Protein AF-A0A7C9F8S5-F1 (afdb_monomer)

Mean predicted aligned error: 19.62 Å

Organism: Opuntia streptacantha (NCBI:txid393608)

InterPro domains:
  IPR031693 Sin3, C-terminal [PF16879] (1-167)

Foldseek 3Di:
DDPVVVVVVVVVVVVVLVPDPLSVVLVVLVVVQVPDPDPDRDVVVSVVSNCVSVVPDFDWDWDADVVVTDIDIDGDDRPVPPPPPPVCPPPPVNVCCVVVPVVPPPPPPDDPPPPDDPVLVVVVPPDDPVVSVVVVCPQKDKDDFWDWDADPVVRDIDTDPPTDIDIDGDPDPPPDDPPVVVVVVVVVVVVVVVVVVVVVD

Structure (mmCIF, N/CA/C/O backbone):
data_AF-A0A7C9F8S5-F1
#
_entry.id   AF-A0A7C9F8S5-F1
#
loop_
_atom_site.group_PDB
_atom_site.id
_atom_site.type_symbol
_atom_site.label_atom_id
_atom_site.label_alt_id
_atom_site.label_comp_id
_atom_site.label_asym_id
_atom_site.label_entity_id
_atom_site.label_seq_id
_atom_site.pdbx_PDB_ins_code
_atom_site.Cartn_x
_atom_site.Cartn_y
_atom_site.Cartn_z
_atom_site.occupancy
_atom_site.B_iso_or_equiv
_atom_site.auth_seq_id
_atom_site.auth_comp_id
_atom_site.auth_asym_id
_atom_site.auth_atom_id
_atom_site.pdbx_PDB_model_num
ATOM 1 N N . PHE A 1 1 ? -11.542 34.206 18.856 1.00 72.12 1 PHE A N 1
ATOM 2 C CA . PHE A 1 1 ? -11.222 32.819 19.256 1.00 72.12 1 PHE A CA 1
ATOM 3 C C . PHE A 1 1 ? -10.169 32.920 20.357 1.00 72.12 1 PHE A C 1
ATOM 5 O O . PHE A 1 1 ? -9.196 33.623 20.134 1.00 72.12 1 PHE A O 1
ATOM 12 N N . THR A 1 2 ? -10.403 32.388 21.561 1.00 92.62 2 THR A N 1
ATOM 13 C CA . THR A 1 2 ? -9.515 32.575 22.734 1.00 92.62 2 THR A CA 1
ATOM 14 C C . THR A 1 2 ? -8.931 31.237 23.185 1.00 92.62 2 THR A C 1
ATOM 16 O O . THR A 1 2 ? -9.568 30.202 22.988 1.00 92.62 2 THR A O 1
ATOM 19 N N . LEU A 1 3 ? -7.738 31.258 23.793 1.00 94.38 3 LEU A N 1
ATOM 20 C CA . LEU A 1 3 ? -7.038 30.059 24.281 1.00 94.38 3 LEU A CA 1
ATOM 21 C C . LEU A 1 3 ? -7.919 29.215 25.218 1.00 94.38 3 LEU A C 1
ATOM 23 O O . LEU A 1 3 ? -7.972 27.999 25.096 1.00 94.38 3 LEU A O 1
ATOM 27 N N . ASP A 1 4 ? -8.689 29.869 26.084 1.00 93.38 4 ASP A N 1
ATOM 28 C CA . ASP A 1 4 ? -9.625 29.216 27.004 1.00 93.38 4 ASP A CA 1
ATOM 29 C C . ASP A 1 4 ? -10.696 28.374 26.280 1.00 93.38 4 ASP A C 1
ATOM 31 O O . ASP A 1 4 ? -10.939 27.216 26.616 1.00 93.38 4 ASP A O 1
ATOM 35 N N . LYS A 1 5 ? -11.260 28.891 25.178 1.00 93.88 5 LYS A N 1
ATOM 36 C CA . LYS A 1 5 ? -12.226 28.139 24.357 1.00 93.88 5 LYS A CA 1
ATOM 37 C C . LYS A 1 5 ? -11.588 26.940 23.653 1.00 93.88 5 LYS A C 1
ATOM 39 O O . LYS A 1 5 ? -12.285 25.963 23.393 1.00 93.88 5 LYS A O 1
ATOM 44 N N . LEU A 1 6 ? -10.297 27.015 23.327 1.00 93.00 6 LEU A N 1
ATOM 45 C CA . LEU A 1 6 ? -9.544 25.897 22.755 1.00 93.00 6 LEU A CA 1
ATOM 46 C C . LEU A 1 6 ? -9.301 24.802 23.790 1.00 93.00 6 LEU A C 1
ATOM 48 O O . LEU A 1 6 ? -9.586 23.641 23.513 1.00 93.00 6 LEU A O 1
ATOM 52 N N . ILE A 1 7 ? -8.837 25.179 24.981 1.00 94.81 7 ILE A N 1
ATOM 53 C CA . ILE A 1 7 ? -8.595 24.246 26.087 1.00 94.81 7 ILE A CA 1
ATOM 54 C C . ILE A 1 7 ? -9.902 23.553 26.474 1.00 94.81 7 ILE A C 1
ATOM 56 O O . ILE A 1 7 ? -9.955 22.328 26.521 1.00 94.81 7 ILE A O 1
ATOM 60 N N . CYS A 1 8 ? -10.983 24.318 26.648 1.00 94.06 8 CYS A N 1
ATOM 61 C CA . CYS A 1 8 ? -12.300 23.767 26.951 1.00 94.06 8 CYS A CA 1
ATOM 62 C C . CYS A 1 8 ? -12.792 22.769 25.891 1.00 94.06 8 CYS A C 1
ATOM 64 O O . CYS A 1 8 ? -13.434 21.783 26.240 1.00 94.06 8 CYS A O 1
ATOM 66 N N . LYS A 1 9 ? -12.518 23.006 24.600 1.00 94.81 9 LYS A N 1
ATOM 67 C CA . LYS A 1 9 ? -12.865 22.052 23.536 1.00 94.81 9 LYS A CA 1
ATOM 68 C C . LYS A 1 9 ? -12.003 20.798 23.606 1.00 94.81 9 LYS A C 1
ATOM 70 O O . LYS A 1 9 ? -12.551 19.708 23.608 1.00 94.81 9 LYS A O 1
ATOM 75 N N . LEU A 1 10 ? -10.686 20.952 23.735 1.00 94.69 10 LEU A N 1
ATOM 76 C CA . LEU A 1 10 ? -9.761 19.823 23.830 1.00 94.69 10 LEU A CA 1
ATOM 77 C C . LEU A 1 10 ? -10.111 18.895 25.000 1.00 94.69 10 LEU A C 1
ATOM 79 O O . LEU A 1 10 ? -10.143 17.683 24.831 1.00 94.69 10 LEU A O 1
ATOM 83 N N . VAL A 1 11 ? -10.406 19.464 26.171 1.00 95.69 11 VAL A N 1
ATOM 84 C CA . VAL A 1 11 ? -10.795 18.691 27.358 1.00 95.69 11 VAL A CA 1
ATOM 85 C C . VAL A 1 11 ? -12.088 17.916 27.112 1.00 95.69 11 VAL A C 1
ATOM 87 O O . VAL A 1 11 ? -12.172 16.755 27.496 1.00 95.69 11 VAL A O 1
ATOM 90 N N . LYS A 1 12 ? -13.075 18.521 26.442 1.00 95.06 12 LYS A N 1
ATOM 91 C CA . LYS A 1 12 ? -14.334 17.843 26.106 1.00 95.06 12 LYS A CA 1
ATOM 92 C C . LYS A 1 12 ? -14.127 16.674 25.148 1.00 95.06 12 LYS A C 1
ATOM 94 O O . LYS A 1 12 ? -14.685 15.614 25.399 1.00 95.06 12 LYS A O 1
ATOM 99 N N . GLU A 1 13 ? -13.311 16.849 24.109 1.00 92.88 13 GLU A N 1
ATOM 100 C CA . GLU A 1 13 ? -12.989 15.760 23.176 1.00 92.88 13 GLU A CA 1
ATOM 101 C C . GLU A 1 13 ? -12.242 14.624 23.888 1.00 92.88 13 GLU A C 1
ATOM 103 O O . GLU A 1 13 ? -12.607 13.461 23.756 1.00 92.88 13 GLU A O 1
ATOM 108 N N . LEU A 1 14 ? -11.246 14.947 24.724 1.00 91.12 14 LEU A N 1
ATOM 109 C CA . LEU A 1 14 ? -10.533 13.939 25.517 1.00 91.12 14 LEU A CA 1
ATOM 110 C C . LEU A 1 14 ? -11.464 13.192 26.473 1.00 91.12 14 LEU A C 1
ATOM 112 O O . LEU A 1 14 ? -11.312 11.987 26.658 1.00 91.12 14 LEU A O 1
ATOM 116 N N . GLN A 1 15 ? -12.413 13.897 27.089 1.00 90.81 15 GLN A N 1
ATOM 117 C CA . GLN A 1 15 ? -13.383 13.283 27.983 1.00 90.81 15 GLN A CA 1
ATOM 118 C C . GLN A 1 15 ? -14.337 12.359 27.222 1.00 90.81 15 GLN A C 1
ATOM 120 O O . GLN A 1 15 ? -14.590 11.265 27.710 1.00 90.81 15 GLN A O 1
ATOM 125 N N . ALA A 1 16 ? -14.804 12.760 26.034 1.00 89.94 16 ALA A N 1
ATOM 126 C CA . ALA A 1 16 ? -15.643 11.925 25.178 1.00 89.94 16 ALA A CA 1
ATOM 127 C C . ALA A 1 16 ? -14.936 10.609 24.816 1.00 89.94 16 ALA A C 1
ATOM 129 O O . ALA A 1 16 ? -15.476 9.539 25.088 1.00 89.94 16 ALA A O 1
ATOM 130 N N . VAL A 1 17 ? -13.688 10.695 24.341 1.00 86.44 17 VAL A N 1
ATOM 131 C CA . VAL A 1 17 ? -12.856 9.527 23.998 1.00 86.44 17 VAL A CA 1
ATOM 132 C C . VAL A 1 17 ? -12.573 8.648 25.220 1.00 86.44 17 VAL A C 1
ATOM 134 O O . VAL A 1 17 ? -12.560 7.426 25.136 1.00 86.44 17 VAL A O 1
ATOM 137 N N . ALA A 1 18 ? -12.344 9.247 26.392 1.00 84.25 18 ALA A N 1
ATOM 138 C CA . ALA A 1 18 ? -12.072 8.488 27.613 1.00 84.25 18 ALA A CA 1
ATOM 139 C C . ALA A 1 18 ? -13.306 7.755 28.166 1.00 84.25 18 ALA A C 1
ATOM 141 O O . ALA A 1 18 ? -13.149 6.781 28.903 1.00 84.25 18 ALA A O 1
ATOM 142 N N . THR A 1 19 ? -14.512 8.242 27.864 1.00 89.06 19 THR A N 1
ATOM 143 C CA . THR A 1 19 ? -15.772 7.613 28.289 1.00 89.06 19 THR A CA 1
ATOM 144 C C . THR A 1 19 ? -16.290 6.568 27.312 1.00 89.06 19 THR A C 1
ATOM 146 O O . THR A 1 19 ? -17.118 5.750 27.707 1.00 89.06 19 THR A O 1
ATOM 149 N N . ASP A 1 20 ? -15.821 6.591 26.066 1.00 90.38 20 ASP A N 1
ATOM 150 C CA . ASP A 1 20 ? -16.240 5.637 25.052 1.00 90.38 20 ASP A CA 1
ATOM 151 C C . ASP A 1 20 ? -15.520 4.287 25.230 1.00 90.38 20 ASP A C 1
ATOM 153 O O . ASP A 1 20 ? -14.290 4.185 25.293 1.00 90.38 20 ASP A O 1
ATOM 157 N N . GLU A 1 21 ? -16.310 3.221 25.361 1.00 89.12 21 GLU A N 1
ATOM 158 C CA . GLU A 1 21 ? -15.800 1.871 25.607 1.00 89.12 21 GLU A CA 1
ATOM 159 C C . GLU A 1 21 ? -15.002 1.324 24.410 1.00 89.12 21 GLU A C 1
ATOM 161 O O . GLU A 1 21 ? -14.037 0.572 24.590 1.00 89.12 21 GLU A O 1
ATOM 166 N N . MET A 1 22 ? -15.385 1.694 23.187 1.00 88.94 22 MET A N 1
ATOM 167 C CA . MET A 1 22 ? -14.753 1.228 21.954 1.00 88.94 22 MET A CA 1
ATOM 168 C C . MET A 1 22 ? -13.416 1.928 21.745 1.00 88.94 22 MET A C 1
ATOM 170 O O . MET A 1 22 ? -12.409 1.257 21.496 1.00 88.94 22 MET A O 1
ATOM 174 N N . ASP A 1 23 ? -13.368 3.240 21.974 1.00 88.94 23 ASP A N 1
ATOM 175 C CA . ASP A 1 23 ? -12.124 4.015 21.961 1.00 88.94 23 ASP A CA 1
ATOM 176 C C . ASP A 1 23 ? -11.115 3.472 22.979 1.00 88.94 23 ASP A C 1
ATOM 178 O O . ASP A 1 23 ? -9.923 3.313 22.683 1.00 88.94 23 ASP A O 1
ATOM 182 N N . TYR A 1 24 ? -11.590 3.104 24.173 1.00 89.56 24 TYR A N 1
ATOM 183 C CA . TYR A 1 24 ? -10.747 2.489 25.191 1.00 89.56 24 TYR A CA 1
ATOM 184 C C . TYR A 1 24 ? -10.157 1.144 24.731 1.00 89.56 24 TYR A C 1
ATOM 186 O O . TYR A 1 24 ? -8.954 0.905 24.906 1.00 89.56 24 TYR A O 1
ATOM 194 N N . LYS A 1 25 ? -10.962 0.275 24.102 1.00 91.69 25 LYS A N 1
ATOM 195 C CA . LYS A 1 25 ? -10.499 -1.010 23.542 1.00 91.69 25 LYS A CA 1
ATOM 196 C C . LYS A 1 25 ? -9.463 -0.808 22.433 1.00 91.69 25 LYS A C 1
ATOM 198 O O . LYS A 1 25 ? -8.436 -1.490 22.429 1.00 91.69 25 LYS A O 1
ATOM 203 N N . LEU A 1 26 ? -9.675 0.154 21.533 1.00 91.62 26 LEU A N 1
ATOM 204 C CA . LEU A 1 26 ? -8.727 0.488 20.461 1.00 91.62 26 LEU A CA 1
ATOM 205 C C . LEU A 1 26 ? -7.403 1.025 21.018 1.00 91.62 26 LEU A C 1
ATOM 207 O O . LEU A 1 26 ? -6.321 0.636 20.563 1.00 91.62 26 LEU A O 1
ATOM 211 N N . LEU A 1 27 ? -7.467 1.866 22.053 1.00 90.31 27 LEU A N 1
ATOM 212 C CA . LEU A 1 27 ? -6.282 2.375 22.740 1.00 90.31 27 LEU A CA 1
ATOM 213 C C . LEU A 1 27 ? -5.495 1.249 23.426 1.00 90.31 27 LEU A C 1
ATOM 215 O O . LEU A 1 27 ? -4.261 1.236 23.381 1.00 90.31 27 LEU A O 1
ATOM 219 N N . GLN A 1 28 ? -6.183 0.292 24.053 1.00 90.88 28 GLN A N 1
ATOM 220 C CA . GLN A 1 28 ? -5.544 -0.893 24.626 1.00 90.88 28 GLN A CA 1
ATOM 221 C C . GLN A 1 28 ? -4.886 -1.763 23.552 1.00 90.88 28 GLN A C 1
ATOM 223 O O . GLN A 1 28 ? -3.736 -2.167 23.732 1.00 90.88 28 GLN A O 1
ATOM 228 N N . LEU A 1 29 ? -5.562 -1.994 22.423 1.00 91.19 29 LEU A N 1
ATOM 229 C CA . LEU A 1 29 ? -5.001 -2.724 21.286 1.00 91.19 29 LEU A CA 1
ATOM 230 C C . LEU A 1 29 ? -3.725 -2.047 20.764 1.00 91.19 29 LEU A C 1
ATOM 232 O O . LEU A 1 29 ? -2.720 -2.715 20.523 1.00 91.19 29 LEU A O 1
ATOM 236 N N . HIS A 1 30 ? -3.730 -0.717 20.651 1.00 89.38 30 HIS A N 1
ATOM 237 C CA . HIS A 1 30 ? -2.553 0.052 20.250 1.00 89.38 30 HIS A CA 1
ATOM 238 C C . HIS A 1 30 ? -1.377 -0.131 21.213 1.00 89.38 30 HIS A C 1
ATOM 240 O O . HIS A 1 30 ? -0.266 -0.439 20.780 1.00 89.38 30 HIS A O 1
ATOM 246 N N . LYS A 1 31 ? -1.619 -0.010 22.522 1.00 89.88 31 LYS A N 1
ATOM 247 C CA . LYS A 1 31 ? -0.589 -0.240 23.548 1.00 89.88 31 LYS A CA 1
ATOM 248 C C . LYS A 1 31 ? -0.057 -1.673 23.512 1.00 89.88 31 LYS A C 1
ATOM 250 O O . LYS A 1 31 ? 1.151 -1.880 23.622 1.00 89.88 31 LYS A O 1
ATOM 255 N N . TYR A 1 32 ? -0.940 -2.653 23.333 1.00 89.19 32 TYR A N 1
ATOM 256 C CA . TYR A 1 32 ? -0.562 -4.056 23.204 1.00 89.19 32 TYR A CA 1
ATOM 257 C C . TYR A 1 32 ? 0.360 -4.273 21.997 1.00 89.19 32 TYR A C 1
ATOM 259 O O . TYR A 1 32 ? 1.441 -4.842 22.147 1.00 89.19 32 TYR A O 1
ATOM 267 N N . GLU A 1 33 ? -0.006 -3.757 20.825 1.00 85.88 33 GLU A N 1
ATOM 268 C CA . GLU A 1 33 ? 0.776 -3.920 19.596 1.00 85.88 33 GLU A CA 1
ATOM 269 C C . GLU A 1 33 ? 2.123 -3.184 19.651 1.00 85.88 33 GLU A C 1
ATOM 271 O O . GLU A 1 33 ? 3.138 -3.754 19.242 1.00 85.88 33 GLU A O 1
ATOM 276 N N . GLN A 1 34 ? 2.179 -1.996 20.268 1.00 83.94 34 GLN A N 1
ATOM 277 C CA . GLN A 1 34 ? 3.439 -1.298 20.564 1.00 83.94 34 GLN A CA 1
ATOM 278 C C . GLN A 1 34 ? 4.360 -2.093 21.504 1.00 83.94 34 GLN A C 1
ATOM 280 O O . GLN A 1 34 ? 5.580 -2.042 21.366 1.00 83.94 34 GLN A O 1
ATOM 285 N N . SER A 1 35 ? 3.795 -2.826 22.468 1.00 85.06 35 SER A N 1
ATOM 286 C CA . SER A 1 35 ? 4.568 -3.581 23.464 1.00 85.06 35 SER A CA 1
ATOM 287 C C . SER A 1 35 ? 5.210 -4.859 22.912 1.00 85.06 35 SER A C 1
ATOM 289 O O . SER A 1 35 ? 6.095 -5.444 23.547 1.00 85.06 35 SER A O 1
ATOM 291 N N . ARG A 1 36 ? 4.792 -5.323 21.725 1.00 81.69 36 ARG A N 1
ATOM 292 C CA . ARG A 1 36 ? 5.343 -6.546 21.137 1.00 81.69 36 ARG A CA 1
ATOM 293 C C . ARG A 1 36 ? 6.795 -6.319 20.719 1.00 81.69 36 ARG A C 1
ATOM 295 O O . ARG A 1 36 ? 7.105 -5.395 19.979 1.00 81.69 36 ARG A O 1
ATOM 302 N N . LYS A 1 37 ? 7.686 -7.247 21.090 1.00 62.38 37 LYS A N 1
ATOM 303 C CA . LYS A 1 37 ? 9.133 -7.256 20.761 1.00 62.38 37 LYS A CA 1
ATOM 304 C C . LYS A 1 37 ? 9.468 -7.414 19.263 1.00 62.38 37 LYS A C 1
ATOM 306 O O . LYS A 1 37 ? 10.564 -7.851 18.916 1.00 62.38 37 LYS A O 1
ATOM 311 N N . ARG A 1 38 ? 8.540 -7.128 18.350 1.00 58.88 38 ARG A N 1
ATOM 312 C CA . ARG A 1 38 ? 8.812 -7.165 16.913 1.00 58.88 38 ARG A CA 1
ATOM 313 C C . ARG A 1 38 ? 9.393 -5.818 16.511 1.00 58.88 38 ARG A C 1
ATOM 315 O O . ARG A 1 38 ? 8.786 -4.786 16.747 1.00 58.88 38 ARG A O 1
ATOM 322 N N . ALA A 1 39 ? 10.548 -5.840 15.850 1.00 58.34 39 ALA A N 1
ATOM 323 C CA . ALA A 1 39 ? 11.229 -4.642 15.349 1.00 58.34 39 ALA A CA 1
ATOM 324 C C . ALA A 1 39 ? 10.398 -3.819 14.339 1.00 58.34 39 ALA A C 1
ATOM 326 O O . ALA A 1 39 ? 10.848 -2.768 13.891 1.00 58.34 39 ALA A O 1
ATOM 327 N N . LYS A 1 40 ? 9.215 -4.307 13.942 1.00 61.81 40 LYS A N 1
ATOM 328 C CA . LYS A 1 40 ? 8.293 -3.656 13.015 1.00 61.81 40 LYS A CA 1
ATOM 329 C C . LYS A 1 40 ? 6.859 -3.878 13.489 1.00 61.81 40 LYS A C 1
ATOM 331 O O . LYS A 1 40 ? 6.473 -5.015 13.773 1.00 61.81 40 LYS A O 1
ATOM 336 N N . PHE A 1 41 ? 6.095 -2.793 13.555 1.00 66.94 41 PHE A N 1
ATOM 337 C CA . PHE A 1 41 ? 4.644 -2.833 13.682 1.00 66.94 41 PHE A CA 1
ATOM 338 C C . PHE A 1 41 ? 4.079 -3.556 12.449 1.00 66.94 41 PHE A C 1
ATOM 340 O O . PHE A 1 41 ? 4.505 -3.284 11.326 1.00 66.94 41 PHE A O 1
ATOM 347 N N . ILE A 1 42 ? 3.211 -4.548 12.655 1.00 74.19 42 ILE A N 1
ATOM 348 C CA . ILE A 1 42 ? 2.621 -5.323 11.555 1.00 74.19 42 ILE A CA 1
ATOM 349 C C . ILE A 1 42 ? 1.205 -4.800 11.348 1.00 74.19 42 ILE A C 1
ATOM 351 O O . ILE A 1 42 ? 0.295 -5.216 12.063 1.00 74.19 42 ILE A O 1
ATOM 355 N N . ASP A 1 43 ? 1.039 -3.919 10.361 1.00 78.94 43 ASP A N 1
ATOM 356 C CA . ASP A 1 43 ? -0.234 -3.249 10.058 1.00 78.94 43 ASP A CA 1
ATOM 357 C C . ASP A 1 43 ? -1.390 -4.236 9.848 1.00 78.94 43 ASP A C 1
ATOM 359 O O . ASP A 1 43 ? -2.483 -4.017 10.357 1.00 78.94 43 ASP A O 1
ATOM 363 N N . PHE A 1 44 ? -1.140 -5.361 9.169 1.00 80.38 44 PHE A N 1
ATOM 364 C CA . PHE A 1 44 ? -2.162 -6.386 8.924 1.00 80.38 44 PHE A CA 1
ATOM 365 C C . PHE A 1 44 ? -2.672 -7.042 10.212 1.00 80.38 44 PHE A C 1
ATOM 367 O O . PHE A 1 44 ? -3.873 -7.193 10.387 1.00 80.38 44 PHE A O 1
ATOM 374 N N . ALA A 1 45 ? -1.777 -7.373 11.149 1.00 82.75 45 ALA A N 1
ATOM 375 C CA . ALA A 1 45 ? -2.177 -7.971 12.423 1.00 82.75 45 ALA A CA 1
ATOM 376 C C . ALA A 1 45 ? -2.935 -6.965 13.300 1.00 82.75 45 ALA A C 1
ATOM 378 O O . ALA A 1 45 ? -3.887 -7.330 13.983 1.00 82.75 45 ALA A O 1
ATOM 379 N N . TYR A 1 46 ? -2.522 -5.693 13.265 1.00 87.94 46 TYR A N 1
ATOM 380 C CA . TYR A 1 46 ? -3.246 -4.618 13.938 1.00 87.94 46 TYR A CA 1
ATOM 381 C C . TYR A 1 46 ? -4.663 -4.470 13.376 1.00 87.94 46 TYR A C 1
ATOM 383 O O . TYR A 1 46 ? -5.623 -4.389 14.135 1.00 87.94 46 TYR A O 1
ATOM 391 N N . HIS A 1 47 ? -4.789 -4.491 12.052 1.00 87.44 47 HIS A N 1
ATOM 392 C CA . HIS A 1 47 ? -6.058 -4.396 11.350 1.00 87.44 47 HIS A CA 1
ATOM 393 C C . HIS A 1 47 ? -6.998 -5.578 11.639 1.00 87.44 47 HIS A C 1
ATOM 395 O O . HIS A 1 47 ? -8.159 -5.351 11.975 1.00 87.44 47 HIS A O 1
ATOM 401 N N . ASP A 1 48 ? -6.501 -6.817 11.602 1.00 86.38 48 ASP A N 1
ATOM 402 C CA . ASP A 1 48 ? -7.303 -8.002 11.940 1.00 86.38 48 ASP A CA 1
ATOM 403 C C . ASP A 1 48 ? -7.830 -7.935 13.378 1.00 86.38 48 ASP A C 1
ATOM 405 O O . ASP A 1 48 ? -9.000 -8.218 13.633 1.00 86.38 48 ASP A O 1
ATOM 409 N N . ASN A 1 49 ? -6.995 -7.489 14.318 1.00 88.69 49 ASN A N 1
ATOM 410 C CA . ASN A 1 49 ? -7.412 -7.297 15.704 1.00 88.69 49 ASN A CA 1
ATOM 411 C C . ASN A 1 49 ? -8.417 -6.141 15.858 1.00 88.69 49 ASN A C 1
ATOM 413 O O . ASN A 1 49 ? -9.349 -6.242 16.653 1.00 88.69 49 ASN A O 1
ATOM 417 N N . ALA A 1 50 ? -8.254 -5.050 15.103 1.00 90.19 50 ALA A N 1
ATOM 418 C CA . ALA A 1 50 ? -9.174 -3.915 15.129 1.00 90.19 50 ALA A CA 1
ATOM 419 C C . ALA A 1 50 ? -10.563 -4.293 14.594 1.00 90.19 50 ALA A C 1
ATOM 421 O O . ALA A 1 50 ? -11.561 -3.856 15.160 1.00 90.19 50 ALA A O 1
ATOM 422 N N . ARG A 1 51 ? -10.650 -5.172 13.588 1.00 86.69 51 ARG A N 1
ATOM 423 C CA . ARG A 1 51 ? -11.930 -5.695 13.073 1.00 86.69 51 ARG A CA 1
ATOM 424 C C . ARG A 1 51 ? -12.728 -6.496 14.101 1.00 86.69 51 ARG A C 1
ATOM 426 O O . ARG A 1 51 ? -13.950 -6.512 14.040 1.00 86.69 51 ARG A O 1
ATOM 433 N N . VAL A 1 52 ? -12.065 -7.145 15.062 1.00 86.75 52 VAL A N 1
ATOM 434 C CA . VAL A 1 52 ? -12.768 -7.821 16.170 1.00 86.75 52 VAL A CA 1
ATOM 435 C C . VAL A 1 52 ? -13.503 -6.803 17.049 1.00 86.75 52 VAL A C 1
ATOM 437 O O . VAL A 1 52 ? -14.547 -7.112 17.615 1.00 86.75 52 VAL A O 1
ATOM 440 N N . ILE A 1 53 ? -12.959 -5.588 17.159 1.00 89.00 53 ILE A N 1
ATOM 441 C CA . ILE A 1 53 ? -13.553 -4.487 17.920 1.00 89.00 53 ILE A CA 1
ATOM 442 C C . ILE A 1 53 ? -14.609 -3.765 17.066 1.00 89.00 53 ILE A C 1
ATOM 444 O O . ILE A 1 53 ? -15.683 -3.463 17.572 1.00 89.00 53 ILE A O 1
ATOM 448 N N . LEU A 1 54 ? -14.334 -3.533 15.779 1.00 88.12 54 LEU A N 1
ATOM 449 C CA . LEU A 1 54 ? -15.180 -2.778 14.848 1.00 88.12 54 LEU A CA 1
ATOM 450 C C . LEU A 1 54 ? -15.593 -3.646 13.636 1.00 88.12 54 LEU A C 1
ATOM 452 O O . LEU A 1 54 ? -14.994 -3.529 12.566 1.00 88.12 54 LEU A O 1
ATOM 456 N N . PRO A 1 55 ? -16.590 -4.539 13.775 1.00 80.06 55 PRO A N 1
ATOM 457 C CA . PRO A 1 55 ? -16.899 -5.548 12.753 1.00 80.06 55 PRO A CA 1
ATOM 458 C C . PRO A 1 55 ? -17.631 -5.012 11.510 1.00 80.06 55 PRO A C 1
ATOM 460 O O . PRO A 1 55 ? -17.540 -5.605 10.434 1.00 80.06 55 PRO A O 1
ATOM 463 N N . GLU A 1 56 ? -18.369 -3.909 11.641 1.00 82.31 56 GLU A N 1
ATOM 464 C CA . GLU A 1 56 ? -19.200 -3.349 10.561 1.00 82.31 56 GLU A CA 1
ATOM 465 C C . GLU A 1 56 ? -18.710 -1.985 10.060 1.00 82.31 56 GLU A C 1
ATOM 467 O O . GLU A 1 56 ? -19.306 -1.400 9.155 1.00 82.31 56 GLU A O 1
ATOM 472 N N . GLU A 1 57 ? -17.617 -1.467 10.621 1.00 84.88 57 GLU A N 1
ATOM 473 C CA . GLU A 1 57 ? -17.106 -0.149 10.259 1.00 84.88 57 GLU A CA 1
ATOM 474 C C . GLU A 1 57 ? -16.055 -0.216 9.151 1.00 84.88 57 GLU A C 1
ATOM 476 O O . GLU A 1 57 ? -15.271 -1.158 9.041 1.00 84.88 57 GLU A O 1
ATOM 481 N N . ASN A 1 58 ? -16.012 0.835 8.333 1.00 87.19 58 ASN A N 1
ATOM 482 C CA . ASN A 1 58 ? -14.977 0.996 7.321 1.00 87.19 58 ASN A CA 1
ATOM 483 C C . ASN A 1 58 ? -13.674 1.441 7.985 1.00 87.19 58 ASN A C 1
ATOM 485 O O . ASN A 1 58 ? -13.581 2.563 8.486 1.00 87.19 58 ASN A O 1
ATOM 489 N N . ILE A 1 59 ? -12.655 0.586 7.940 1.00 88.69 59 ILE A N 1
ATOM 490 C CA . ILE A 1 59 ? -11.336 0.901 8.489 1.00 88.69 59 ILE A CA 1
ATOM 491 C C . ILE A 1 59 ? -10.463 1.508 7.390 1.00 88.69 59 ILE A C 1
ATOM 493 O O . ILE A 1 59 ? -10.344 0.968 6.290 1.00 88.69 59 ILE A O 1
ATOM 497 N N . TYR A 1 60 ? -9.822 2.636 7.695 1.00 90.31 60 TYR A N 1
ATOM 498 C CA . TYR A 1 60 ? -8.938 3.338 6.767 1.00 90.31 60 TYR A CA 1
ATOM 499 C C . TYR A 1 60 ? -7.516 3.416 7.318 1.00 90.31 60 TYR A C 1
ATOM 501 O O . TYR A 1 60 ? -7.302 3.715 8.493 1.00 90.31 60 TYR A O 1
ATOM 509 N N . ARG A 1 61 ? -6.533 3.212 6.443 1.00 89.06 61 ARG A N 1
ATOM 510 C CA . ARG A 1 61 ? -5.120 3.474 6.711 1.00 89.06 61 ARG A CA 1
ATOM 511 C C . ARG A 1 61 ? -4.748 4.842 6.163 1.00 89.06 61 ARG A C 1
ATOM 513 O O . ARG A 1 61 ? -4.937 5.114 4.980 1.00 89.06 61 ARG A O 1
ATOM 520 N N . PHE A 1 62 ? -4.168 5.660 7.031 1.00 91.19 62 PHE A N 1
ATOM 521 C CA . PHE A 1 62 ? -3.566 6.937 6.678 1.00 91.19 62 PHE A CA 1
ATOM 522 C C . PHE A 1 62 ? -2.052 6.792 6.753 1.00 91.19 62 PHE A C 1
ATOM 524 O O . PHE A 1 62 ? -1.515 6.420 7.796 1.00 91.19 62 PHE A O 1
ATOM 531 N N . GLU A 1 63 ? -1.359 7.096 5.664 1.00 90.25 63 GLU A N 1
ATOM 532 C CA . GLU A 1 63 ? 0.099 7.103 5.635 1.00 90.25 63 GLU A CA 1
ATOM 533 C C . GLU A 1 63 ? 0.598 8.384 4.974 1.00 90.25 63 GLU A C 1
ATOM 535 O O . GLU A 1 63 ? 0.059 8.852 3.975 1.00 90.25 63 GLU A O 1
ATOM 540 N N . PHE A 1 64 ? 1.624 8.984 5.571 1.00 89.56 64 PHE A N 1
ATOM 541 C CA . PHE A 1 64 ? 2.226 10.211 5.073 1.00 89.56 64 PHE A CA 1
ATOM 542 C C . PHE A 1 64 ? 3.697 9.971 4.740 1.00 89.56 64 PHE A C 1
ATOM 544 O O . PHE A 1 64 ? 4.485 9.612 5.617 1.00 89.56 64 PHE A O 1
ATOM 551 N N . SER A 1 65 ? 4.079 10.217 3.488 1.00 89.00 65 SER A N 1
ATOM 552 C CA . SER A 1 65 ? 5.474 10.263 3.054 1.00 89.00 65 SER A CA 1
ATOM 553 C C . SER A 1 65 ? 5.944 11.709 2.955 1.00 89.00 65 SER A C 1
ATOM 555 O O . SER A 1 65 ? 5.217 12.568 2.468 1.00 89.00 65 SER A O 1
ATOM 557 N N . SER A 1 66 ? 7.175 11.993 3.380 1.00 88.44 66 SER A N 1
ATOM 558 C CA . SER A 1 66 ? 7.741 13.350 3.366 1.00 88.44 66 SER A CA 1
ATOM 559 C C . SER A 1 66 ? 8.516 13.703 2.089 1.00 88.44 66 SER A C 1
ATOM 561 O O . SER A 1 66 ? 8.843 14.871 1.888 1.00 88.44 66 SER A O 1
ATOM 563 N N . SER A 1 67 ? 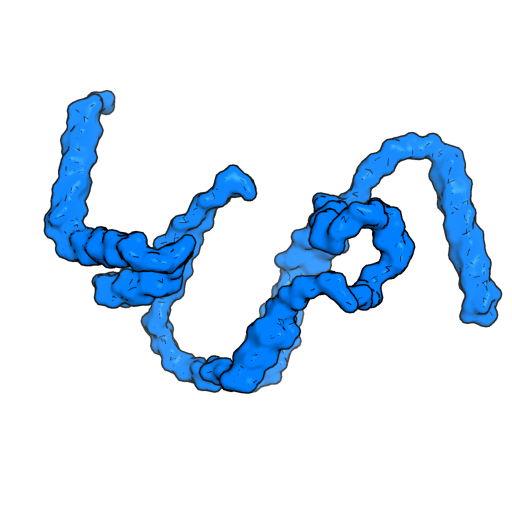8.814 12.732 1.216 1.00 77.50 67 SER A N 1
ATOM 564 C CA . SER A 1 67 ? 9.587 12.954 -0.015 1.00 77.50 67 SER A CA 1
ATOM 565 C C . SER A 1 67 ? 9.158 12.008 -1.153 1.00 77.50 67 SER A C 1
ATOM 567 O O . SER A 1 67 ? 9.642 10.875 -1.206 1.00 77.50 67 SER A O 1
ATOM 569 N N . PRO A 1 68 ? 8.271 12.446 -2.070 1.00 80.62 68 PRO A N 1
ATOM 570 C CA . PRO A 1 68 ? 7.512 13.703 -2.040 1.00 80.62 68 PRO A CA 1
ATOM 571 C C . PRO A 1 68 ? 6.486 13.728 -0.894 1.00 80.62 68 PRO A C 1
ATOM 573 O O . PRO A 1 68 ? 6.088 12.676 -0.391 1.00 80.62 68 PRO A O 1
ATOM 576 N N . ALA A 1 69 ? 6.060 14.929 -0.484 1.00 91.38 69 ALA A N 1
ATOM 577 C CA . ALA A 1 69 ? 4.977 15.102 0.483 1.00 91.38 69 ALA A CA 1
ATOM 578 C C . ALA A 1 69 ? 3.677 14.512 -0.091 1.00 91.38 69 ALA A C 1
ATOM 580 O O . ALA A 1 69 ? 3.074 15.102 -0.987 1.00 91.38 69 ALA A O 1
ATOM 581 N N . CYS A 1 70 ? 3.270 13.339 0.387 1.00 91.69 70 CYS A N 1
ATOM 582 C CA . CYS A 1 70 ? 2.097 12.621 -0.100 1.00 91.69 70 CYS A CA 1
ATOM 583 C C . CYS A 1 70 ? 1.348 12.014 1.084 1.00 91.69 70 CYS A C 1
ATOM 585 O O . CYS A 1 70 ? 1.957 11.385 1.946 1.00 91.69 70 CYS A O 1
ATOM 587 N N . LEU A 1 71 ? 0.034 12.227 1.125 1.00 93.62 71 LEU A N 1
ATOM 588 C CA . LEU A 1 71 ? -0.876 11.555 2.045 1.00 93.62 71 LEU A CA 1
ATOM 589 C C . LEU A 1 71 ? -1.624 10.483 1.254 1.00 93.62 71 LEU A C 1
ATOM 591 O O . LEU A 1 71 ? -2.343 10.814 0.311 1.00 93.62 71 LEU A O 1
ATOM 595 N N . SER A 1 72 ? -1.473 9.222 1.642 1.00 90.19 72 SER A N 1
ATOM 596 C CA . SER A 1 72 ? -2.297 8.127 1.150 1.00 90.19 72 SER A CA 1
ATOM 597 C C . SER A 1 72 ? -3.391 7.810 2.166 1.00 90.19 72 SER A C 1
ATOM 599 O O . SER A 1 72 ? -3.164 7.763 3.377 1.00 90.19 72 SER A O 1
ATOM 601 N N . ILE A 1 73 ? -4.602 7.624 1.647 1.00 93.31 73 ILE A N 1
ATOM 602 C CA . ILE A 1 73 ? -5.768 7.176 2.403 1.00 93.31 73 ILE A CA 1
ATOM 603 C C . ILE A 1 73 ? -6.251 5.916 1.703 1.00 93.31 73 ILE A C 1
ATOM 605 O O . ILE A 1 73 ? -6.644 5.964 0.538 1.00 93.31 73 ILE A O 1
ATOM 609 N N . GLN A 1 74 ? -6.175 4.786 2.393 1.00 91.06 74 GLN A N 1
ATOM 610 C CA . GLN A 1 74 ? -6.518 3.482 1.845 1.00 91.06 74 GLN A CA 1
ATOM 611 C C . GLN A 1 74 ? -7.657 2.872 2.658 1.00 91.06 74 GLN A C 1
ATOM 613 O O . GLN A 1 74 ? -7.529 2.718 3.869 1.00 91.06 74 GLN A O 1
ATOM 618 N N . LEU A 1 75 ? -8.757 2.513 1.995 1.00 89.12 75 LEU A N 1
ATOM 619 C CA . LEU A 1 75 ? -9.798 1.670 2.585 1.00 89.12 75 LEU A CA 1
ATOM 620 C C . LEU A 1 75 ? -9.251 0.243 2.720 1.00 89.12 75 LEU A C 1
ATOM 622 O O . LEU A 1 75 ? -8.750 -0.320 1.746 1.00 89.12 75 LEU A O 1
ATOM 626 N N . MET A 1 76 ? -9.316 -0.324 3.920 1.00 86.12 76 MET A N 1
ATOM 627 C CA . MET A 1 76 ? -8.540 -1.509 4.290 1.00 86.12 76 MET A CA 1
ATOM 628 C C . MET A 1 76 ? -9.213 -2.854 4.015 1.00 86.12 76 MET A C 1
ATOM 630 O O . MET A 1 76 ? -8.942 -3.786 4.743 1.00 86.12 76 MET A O 1
ATOM 634 N N . ASP A 1 77 ? -10.000 -3.032 2.959 1.00 75.75 77 ASP A N 1
ATOM 635 C CA . ASP A 1 77 ? -10.818 -4.242 2.740 1.00 75.75 77 ASP A CA 1
ATOM 636 C C . ASP A 1 77 ? -11.731 -4.566 3.948 1.00 75.75 77 ASP A C 1
ATOM 638 O O . ASP A 1 77 ? -11.398 -4.399 5.117 1.00 75.75 77 ASP A O 1
ATOM 642 N N . ASN A 1 78 ? -12.923 -5.068 3.695 1.00 62.72 78 ASN A N 1
ATOM 643 C CA . ASN A 1 78 ? -13.787 -5.586 4.740 1.00 62.72 78 ASN A CA 1
ATOM 644 C C . ASN A 1 78 ? -14.012 -7.029 4.318 1.00 62.72 78 ASN A C 1
ATOM 646 O O . ASN A 1 78 ? -14.728 -7.266 3.350 1.00 62.72 78 ASN A O 1
ATOM 650 N N . GLY A 1 79 ? -13.448 -8.005 5.037 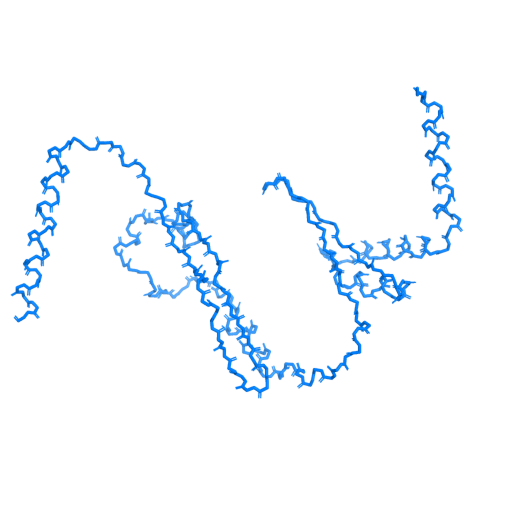1.00 57.06 79 GLY A N 1
ATOM 651 C CA . GLY A 1 79 ? -13.656 -9.442 4.765 1.00 57.06 79 GLY A CA 1
ATOM 652 C C . GLY A 1 79 ? -15.117 -9.919 4.906 1.00 57.06 79 GLY A C 1
ATOM 653 O O . GLY A 1 79 ? -15.361 -11.109 5.0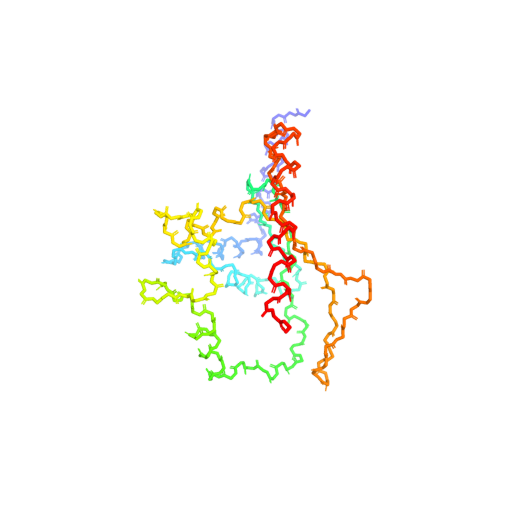68 1.00 57.06 79 GLY A O 1
ATOM 654 N N . ASN A 1 80 ? -16.066 -8.977 4.899 1.00 52.59 80 ASN A N 1
ATOM 655 C CA . ASN A 1 80 ? -17.514 -9.115 4.856 1.00 52.59 80 ASN A CA 1
ATOM 656 C C . ASN A 1 80 ? -18.031 -9.368 3.433 1.00 52.59 80 ASN A C 1
ATOM 658 O O . ASN A 1 80 ? -19.191 -9.757 3.275 1.00 52.59 80 ASN A O 1
ATOM 662 N N . GLU A 1 81 ? -17.194 -9.236 2.398 1.00 49.69 81 GLU A N 1
ATOM 663 C CA . GLU A 1 81 ? -17.379 -10.109 1.246 1.00 49.69 81 GLU A CA 1
ATOM 664 C C . GLU A 1 81 ? -17.201 -11.516 1.794 1.00 49.69 81 GLU A C 1
ATOM 666 O O . GLU A 1 81 ? -16.084 -11.915 2.125 1.00 49.69 81 GLU A O 1
ATOM 671 N N . LYS A 1 82 ? -18.321 -12.240 1.975 1.00 43.84 82 LYS A N 1
ATOM 672 C CA . LYS A 1 82 ? -18.310 -13.699 2.088 1.00 43.84 82 LYS A CA 1
ATOM 673 C C . LYS A 1 82 ? -17.139 -14.149 1.245 1.00 43.84 82 LYS A C 1
ATOM 675 O O . LYS A 1 82 ? -17.139 -13.862 0.049 1.00 43.84 82 LYS A O 1
ATOM 680 N N . ALA A 1 83 ? -16.169 -14.805 1.869 1.00 45.00 83 ALA A N 1
ATOM 681 C CA . ALA A 1 83 ? -15.248 -15.627 1.132 1.00 45.00 83 ALA A CA 1
ATOM 682 C C . ALA A 1 83 ? -16.138 -16.597 0.346 1.00 45.00 83 ALA A C 1
ATOM 684 O O . ALA A 1 83 ? -16.522 -17.659 0.838 1.00 45.00 83 ALA A O 1
ATOM 685 N N . GLU A 1 84 ? -16.539 -16.202 -0.864 1.00 35.88 84 GLU A N 1
ATOM 686 C CA . GLU A 1 84 ? -16.665 -17.111 -1.970 1.00 35.88 84 GLU A CA 1
ATOM 687 C C . GLU A 1 84 ? -15.313 -17.771 -1.955 1.00 35.88 84 GLU A C 1
ATOM 689 O O . GLU A 1 84 ? -14.309 -17.163 -2.304 1.00 35.88 84 GLU A O 1
ATOM 694 N N . MET A 1 85 ? -15.316 -18.922 -1.298 1.00 39.72 85 MET A N 1
ATOM 695 C CA . MET A 1 85 ? -14.281 -19.908 -1.178 1.00 39.72 85 MET A CA 1
ATOM 696 C C . MET A 1 85 ? -13.282 -19.735 -2.320 1.00 39.72 85 MET A C 1
ATOM 698 O O . MET A 1 85 ? -13.401 -20.384 -3.357 1.00 39.72 85 MET A O 1
ATOM 702 N N . VAL A 1 86 ? -12.291 -18.851 -2.142 1.00 34.84 86 VAL A N 1
ATOM 703 C CA . VAL A 1 86 ? -11.117 -18.829 -2.998 1.00 34.84 86 VAL A CA 1
ATOM 704 C C . VAL A 1 86 ? -10.365 -20.055 -2.531 1.00 34.84 86 VAL A C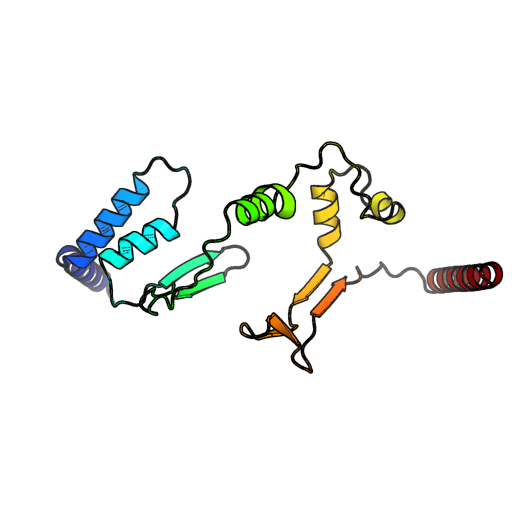 1
ATOM 706 O O . VAL A 1 86 ? -9.516 -20.027 -1.643 1.00 34.84 86 VAL A O 1
ATOM 709 N N . ALA A 1 87 ? -10.792 -21.176 -3.105 1.00 39.06 87 ALA A N 1
ATOM 710 C CA . ALA A 1 87 ? -10.178 -22.482 -3.104 1.00 39.06 87 ALA A CA 1
ATOM 711 C C . ALA A 1 87 ? -8.837 -22.409 -3.849 1.00 39.06 87 ALA A C 1
ATOM 713 O O . ALA A 1 87 ? -8.581 -23.133 -4.802 1.00 39.06 87 ALA A O 1
ATOM 714 N N . ALA A 1 88 ? -7.985 -21.490 -3.420 1.00 45.59 88 ALA A N 1
ATOM 715 C CA . ALA A 1 88 ? -6.604 -21.372 -3.815 1.00 45.59 88 ALA A CA 1
ATOM 716 C C . ALA A 1 88 ? -5.826 -20.912 -2.581 1.00 45.59 88 ALA A C 1
ATOM 718 O O . ALA A 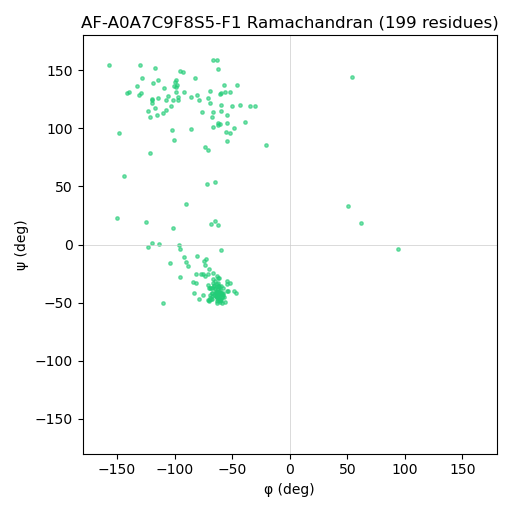1 88 ? -5.151 -19.887 -2.571 1.00 45.59 88 ALA A O 1
ATOM 719 N N . SER A 1 89 ? -5.909 -21.725 -1.520 1.00 48.19 89 SER A N 1
ATOM 720 C CA . SER A 1 89 ? -4.713 -22.047 -0.743 1.00 48.19 89 SER A CA 1
ATOM 721 C C . SER A 1 89 ? -3.584 -22.199 -1.759 1.00 48.19 89 SER A C 1
ATOM 723 O O . SER A 1 89 ? -3.594 -23.173 -2.514 1.00 48.19 89 SER A O 1
ATOM 725 N N . ILE A 1 90 ? -2.681 -21.219 -1.844 1.00 53.66 90 ILE A N 1
ATOM 726 C CA . ILE A 1 90 ? -1.492 -21.344 -2.679 1.00 53.66 90 ILE A CA 1
ATOM 727 C C . ILE A 1 90 ? -0.863 -22.683 -2.312 1.00 53.66 90 ILE A C 1
ATOM 729 O O . ILE A 1 90 ? -0.554 -22.915 -1.141 1.00 53.66 90 ILE A O 1
ATOM 733 N N . GLU A 1 91 ? -0.755 -23.583 -3.290 1.00 68.69 91 GLU A N 1
ATOM 734 C CA . GLU A 1 91 ? -0.216 -24.914 -3.053 1.00 68.69 91 GLU A CA 1
ATOM 735 C C . GLU A 1 91 ? 1.135 -24.759 -2.336 1.00 68.69 91 GLU A C 1
ATOM 737 O O . GLU A 1 91 ? 1.957 -23.951 -2.780 1.00 68.69 91 GLU A O 1
ATOM 742 N N . PRO A 1 92 ? 1.397 -25.486 -1.237 1.00 66.56 92 PRO A N 1
ATOM 743 C CA . PRO A 1 92 ? 2.634 -25.335 -0.470 1.00 66.56 92 PRO A CA 1
ATOM 744 C C . PRO A 1 92 ? 3.900 -25.423 -1.342 1.00 66.56 92 PRO A C 1
ATOM 746 O O . PRO A 1 92 ? 4.870 -24.703 -1.105 1.00 66.56 92 PRO A O 1
ATOM 749 N N . ASN A 1 93 ? 3.855 -26.235 -2.406 1.00 70.12 93 ASN A N 1
ATOM 750 C CA . ASN A 1 93 ? 4.908 -26.322 -3.419 1.00 70.12 93 ASN A CA 1
ATOM 751 C C . ASN A 1 93 ? 5.048 -25.049 -4.265 1.00 70.12 93 ASN A C 1
ATOM 753 O O . ASN A 1 93 ? 6.166 -24.608 -4.531 1.00 70.12 93 ASN A O 1
ATOM 757 N N . PHE A 1 94 ? 3.937 -24.431 -4.672 1.00 74.44 94 PHE A N 1
ATOM 758 C CA . PHE A 1 94 ? 3.963 -23.180 -5.428 1.00 74.44 94 PHE A CA 1
ATOM 759 C C . PHE A 1 94 ? 4.425 -22.005 -4.565 1.00 74.44 94 PHE A C 1
ATOM 761 O O . PHE A 1 94 ? 5.183 -21.165 -5.040 1.00 74.44 94 PHE A O 1
ATOM 768 N N . ALA A 1 95 ? 4.037 -21.967 -3.286 1.00 74.75 95 ALA A N 1
ATOM 769 C CA . ALA A 1 95 ? 4.546 -20.976 -2.340 1.00 74.75 95 ALA A CA 1
ATOM 770 C C . ALA A 1 95 ? 6.074 -21.075 -2.213 1.00 74.75 95 ALA A C 1
ATOM 772 O O . ALA A 1 95 ? 6.764 -20.059 -2.289 1.00 74.75 95 ALA A O 1
ATOM 773 N N . ALA A 1 96 ? 6.613 -22.291 -2.084 1.00 77.44 96 ALA A N 1
ATOM 774 C CA . ALA A 1 96 ? 8.054 -22.500 -2.027 1.00 77.44 96 ALA A CA 1
ATOM 775 C C . ALA A 1 96 ? 8.754 -22.012 -3.306 1.00 77.44 96 ALA A C 1
ATOM 777 O O . ALA A 1 96 ? 9.717 -21.260 -3.204 1.00 77.44 96 ALA A O 1
ATOM 778 N N . TYR A 1 97 ? 8.244 -22.356 -4.491 1.00 77.38 97 TYR A N 1
ATOM 779 C CA . TYR A 1 97 ? 8.782 -21.860 -5.763 1.00 77.38 97 TYR A CA 1
ATOM 780 C C . TYR A 1 97 ? 8.724 -20.326 -5.864 1.00 77.38 97 TYR A C 1
ATOM 782 O O . TYR A 1 97 ? 9.715 -19.671 -6.190 1.00 77.38 97 TYR A O 1
ATOM 790 N N . LEU A 1 98 ? 7.576 -19.728 -5.541 1.00 77.81 98 LEU A N 1
ATOM 791 C CA . LEU A 1 98 ? 7.372 -18.288 -5.653 1.00 77.81 98 LEU A CA 1
ATOM 792 C C . LEU A 1 98 ? 8.317 -17.517 -4.727 1.00 77.81 98 LEU A C 1
ATOM 794 O O . LEU A 1 98 ? 8.997 -16.597 -5.173 1.00 77.81 98 LEU A O 1
ATOM 798 N N . PHE A 1 99 ? 8.380 -17.889 -3.448 1.00 76.56 99 PHE A N 1
ATOM 799 C CA . PHE A 1 99 ? 9.137 -17.132 -2.451 1.00 76.56 99 PHE A CA 1
ATOM 800 C C . PHE A 1 99 ? 10.627 -17.485 -2.414 1.00 76.56 99 PHE A C 1
ATOM 802 O O . PHE A 1 99 ? 11.442 -16.601 -2.151 1.00 76.56 99 PHE A O 1
ATOM 809 N N . ASN A 1 100 ? 11.000 -18.737 -2.695 1.00 74.88 100 ASN A N 1
ATOM 810 C CA . ASN A 1 100 ? 12.394 -19.178 -2.598 1.00 74.88 100 ASN A CA 1
ATOM 811 C C . ASN A 1 100 ? 13.146 -19.131 -3.932 1.00 74.88 100 ASN A C 1
ATOM 813 O O . ASN A 1 100 ? 14.357 -18.915 -3.911 1.00 74.88 100 ASN A O 1
ATOM 817 N N . ASP A 1 101 ? 12.471 -19.278 -5.074 1.00 69.25 101 ASP A N 1
ATOM 818 C CA . ASP A 1 101 ? 13.146 -19.318 -6.378 1.00 69.25 101 ASP A CA 1
ATOM 819 C C . ASP A 1 101 ? 12.861 -18.069 -7.213 1.00 69.25 101 ASP A C 1
ATOM 821 O O . ASP A 1 101 ? 13.789 -17.439 -7.716 1.00 69.25 101 ASP A O 1
ATOM 825 N N . PHE A 1 102 ? 11.589 -17.685 -7.359 1.00 68.81 102 PHE A N 1
ATOM 826 C CA . PHE A 1 102 ? 11.200 -16.591 -8.254 1.00 68.81 102 PHE A CA 1
ATOM 827 C C . PHE A 1 102 ? 11.454 -15.205 -7.648 1.00 68.81 102 PHE A C 1
ATOM 829 O O . PHE A 1 102 ? 12.008 -14.323 -8.302 1.00 68.81 102 PHE A O 1
ATOM 836 N N . LEU A 1 103 ? 11.053 -15.014 -6.390 1.00 69.12 103 LEU A N 1
ATOM 837 C CA . LEU A 1 103 ? 11.194 -13.752 -5.662 1.00 69.12 103 LEU A CA 1
ATOM 838 C C . LEU A 1 103 ? 12.450 -13.696 -4.792 1.00 69.12 103 LEU A C 1
ATOM 840 O O . LEU A 1 103 ? 12.701 -12.654 -4.178 1.00 69.12 103 LEU A O 1
ATOM 844 N N . SER A 1 104 ? 13.243 -14.773 -4.706 1.00 63.88 104 SER A N 1
ATOM 845 C CA . SER A 1 104 ? 14.479 -14.696 -3.938 1.00 63.88 104 SER A CA 1
ATOM 846 C C . SER A 1 104 ? 15.446 -13.755 -4.640 1.00 63.88 104 SER A C 1
ATOM 848 O O . SER A 1 104 ? 15.999 -14.007 -5.712 1.00 63.88 104 SER A O 1
ATOM 850 N N . ILE A 1 105 ? 15.640 -12.603 -4.009 1.00 53.62 105 ILE A N 1
ATOM 851 C CA . ILE A 1 105 ? 16.676 -11.654 -4.376 1.00 53.62 105 ILE A CA 1
ATOM 852 C C . ILE A 1 105 ? 17.988 -12.308 -3.952 1.00 53.62 105 ILE A C 1
ATOM 854 O O . ILE A 1 105 ? 18.511 -12.065 -2.864 1.00 53.62 105 ILE A O 1
ATOM 858 N N . VAL A 1 106 ? 18.500 -13.208 -4.792 1.00 55.06 106 VAL A N 1
ATOM 859 C CA . VAL A 1 106 ? 19.851 -13.736 -4.657 1.00 55.06 106 VAL A CA 1
ATOM 860 C C . VAL A 1 106 ? 20.763 -12.519 -4.623 1.00 55.06 106 VAL A C 1
ATOM 862 O O . VAL A 1 106 ? 20.902 -11.818 -5.625 1.00 55.06 106 VAL A O 1
ATOM 865 N N . SER A 1 107 ? 21.372 -12.250 -3.463 1.00 50.00 107 SER A N 1
ATOM 866 C CA . SER A 1 107 ? 22.497 -11.327 -3.371 1.00 50.00 107 SER A CA 1
ATOM 867 C C . SER A 1 107 ? 23.524 -11.834 -4.374 1.00 50.00 107 SER A C 1
ATOM 869 O O . SER A 1 107 ? 24.132 -12.889 -4.176 1.00 50.00 107 SER A O 1
ATOM 871 N N . SER A 1 108 ? 23.628 -11.136 -5.502 1.00 47.19 108 SER A N 1
ATOM 872 C CA . SER A 1 108 ? 24.384 -11.502 -6.694 1.00 47.19 108 SER A CA 1
ATOM 873 C C . SER A 1 108 ? 25.882 -11.380 -6.441 1.00 47.19 108 SER A C 1
ATOM 875 O O . SER A 1 108 ? 26.613 -10.743 -7.187 1.00 47.19 108 SER A O 1
ATOM 877 N N . LYS A 1 109 ? 26.399 -11.990 -5.374 1.00 52.06 109 LYS A N 1
ATOM 878 C CA . LYS A 1 109 ? 27.819 -11.872 -5.076 1.00 52.06 109 LYS A CA 1
ATOM 879 C C . LYS A 1 109 ? 28.702 -12.620 -6.066 1.00 52.06 109 LYS A C 1
ATOM 881 O O . LYS A 1 109 ? 29.849 -12.226 -6.164 1.00 52.06 109 LYS A O 1
ATOM 886 N N . ASN A 1 110 ? 28.232 -13.623 -6.823 1.00 50.22 110 ASN A N 1
ATOM 887 C CA . ASN A 1 110 ? 29.160 -14.470 -7.599 1.00 50.22 110 ASN A CA 1
ATOM 888 C C . ASN A 1 110 ? 28.651 -15.081 -8.924 1.00 50.22 110 ASN A C 1
ATOM 890 O O . ASN A 1 110 ? 29.218 -16.074 -9.378 1.00 50.22 110 ASN A O 1
ATOM 894 N N . LYS A 1 111 ? 27.633 -14.534 -9.602 1.00 51.66 111 LYS A N 1
ATOM 895 C CA . LYS A 1 111 ? 27.338 -14.963 -10.987 1.00 51.66 111 LYS A CA 1
ATOM 896 C C . LYS A 1 111 ? 27.166 -13.760 -11.906 1.00 51.66 111 LYS A C 1
ATOM 898 O O . LYS A 1 111 ? 26.370 -12.885 -11.580 1.00 51.66 111 LYS A O 1
ATOM 903 N N . PRO A 1 112 ? 27.869 -13.698 -13.055 1.00 53.66 112 PRO A N 1
ATOM 904 C CA . PRO A 1 112 ? 27.629 -12.648 -14.026 1.00 53.66 112 PRO A CA 1
ATOM 905 C C . PRO A 1 112 ? 26.225 -12.857 -14.591 1.00 53.66 112 PRO A C 1
ATOM 907 O O . PRO A 1 112 ? 26.010 -13.718 -15.440 1.00 53.66 112 PRO A O 1
ATOM 910 N N . GLN A 1 113 ? 25.259 -12.075 -14.114 1.00 55.72 113 GLN A N 1
ATOM 911 C CA . GLN A 1 113 ? 23.952 -11.984 -14.744 1.00 55.72 113 GLN A CA 1
ATOM 912 C C . GLN A 1 113 ? 24.187 -11.427 -16.155 1.00 55.72 113 GLN A C 1
ATOM 914 O O . GLN A 1 113 ? 24.501 -10.251 -16.361 1.00 55.72 113 GLN A O 1
ATOM 919 N N . GLY A 1 114 ? 24.131 -12.320 -17.146 1.00 55.38 114 GLY A N 1
ATOM 920 C CA . GLY A 1 114 ? 24.408 -12.057 -18.563 1.00 55.38 114 GLY A CA 1
ATOM 921 C C . GLY A 1 114 ? 23.372 -11.167 -19.253 1.00 55.38 114 GLY A C 1
ATOM 922 O O . GLY A 1 114 ? 23.305 -11.139 -20.475 1.00 55.38 114 GLY A O 1
ATOM 923 N N . ILE A 1 115 ? 22.559 -10.444 -18.485 1.00 62.12 115 ILE A N 1
ATOM 924 C CA . ILE A 1 115 ? 21.415 -9.671 -18.971 1.00 62.12 115 ILE A CA 1
ATOM 925 C C . ILE A 1 115 ? 21.877 -8.315 -19.527 1.00 62.12 115 ILE A C 1
ATOM 927 O O . ILE A 1 115 ? 21.249 -7.742 -20.416 1.00 62.12 115 ILE A O 1
ATOM 931 N N . MET A 1 116 ? 23.022 -7.797 -19.065 1.00 59.00 116 MET A N 1
ATOM 932 C CA . MET A 1 116 ? 23.515 -6.490 -19.494 1.00 59.00 116 MET A CA 1
ATOM 933 C C . MET A 1 116 ? 24.623 -6.598 -20.545 1.00 59.00 116 MET A C 1
ATOM 935 O O . MET A 1 116 ? 25.685 -7.178 -20.310 1.00 59.00 116 MET A O 1
ATOM 939 N N . LEU A 1 117 ? 24.411 -5.945 -21.691 1.00 68.00 117 LEU A N 1
ATOM 940 C CA . LEU A 1 117 ? 25.416 -5.837 -22.748 1.00 68.00 117 LEU A CA 1
ATOM 941 C C . LEU A 1 117 ? 26.716 -5.218 -22.206 1.00 68.00 117 LEU A C 1
ATOM 943 O O . LEU A 1 117 ? 26.698 -4.138 -21.612 1.00 68.00 117 LEU A O 1
ATOM 947 N N . GLN A 1 118 ? 27.863 -5.837 -22.499 1.00 68.81 118 GLN A N 1
ATOM 948 C CA . GLN A 1 118 ? 29.184 -5.400 -22.007 1.00 68.81 118 GLN A CA 1
ATOM 949 C C . GLN A 1 118 ? 29.507 -3.933 -22.337 1.00 68.81 118 GLN A C 1
ATOM 951 O O . GLN A 1 118 ? 30.107 -3.210 -21.543 1.00 68.81 118 GLN A O 1
ATOM 956 N N . ARG A 1 119 ? 29.043 -3.442 -23.494 1.00 69.19 119 ARG A N 1
ATOM 957 C CA . ARG A 1 119 ? 29.178 -2.029 -23.890 1.00 69.19 119 ARG A CA 1
ATOM 958 C C . ARG A 1 119 ? 28.478 -1.053 -22.934 1.00 69.19 119 ARG A C 1
ATOM 960 O O . ARG A 1 119 ? 28.913 0.089 -22.823 1.00 69.19 119 ARG A O 1
ATOM 967 N N . SER A 1 120 ? 27.407 -1.487 -22.271 1.00 65.31 120 SER A N 1
ATOM 968 C CA . SER A 1 120 ? 26.645 -0.684 -21.312 1.00 65.31 120 SER A CA 1
ATOM 969 C C . SER A 1 120 ? 27.323 -0.664 -19.941 1.00 65.31 120 SER A C 1
ATOM 971 O O . SER A 1 120 ? 27.315 0.378 -19.290 1.00 65.31 120 SER A O 1
ATOM 973 N N . LYS A 1 121 ? 27.997 -1.760 -19.552 1.00 66.25 121 LYS A N 1
ATOM 974 C CA . LYS A 1 121 ? 28.755 -1.854 -18.292 1.00 66.25 121 LYS A CA 1
ATOM 975 C C . LYS A 1 121 ? 29.933 -0.879 -18.228 1.00 66.25 121 LYS A C 1
ATOM 977 O O . LYS A 1 121 ? 30.198 -0.317 -17.174 1.00 66.25 121 LYS A O 1
ATOM 982 N N . ARG A 1 122 ? 30.588 -0.588 -19.363 1.00 68.19 122 ARG A N 1
ATOM 983 C CA . ARG A 1 122 ? 31.741 0.341 -19.425 1.00 68.19 122 ARG A CA 1
ATOM 984 C C . ARG A 1 122 ? 31.461 1.726 -18.833 1.00 68.19 122 ARG A C 1
ATOM 986 O O . ARG A 1 122 ? 32.376 2.350 -18.317 1.00 68.19 122 ARG A O 1
ATOM 993 N N . LYS A 1 123 ? 30.218 2.214 -18.908 1.00 69.25 123 LYS A N 1
ATOM 994 C CA . LYS A 1 123 ? 29.836 3.534 -18.370 1.00 69.25 123 LYS A CA 1
ATOM 995 C C . LYS A 1 123 ? 29.757 3.581 -16.843 1.00 69.25 123 LYS A C 1
ATOM 997 O O . LYS A 1 123 ? 29.758 4.672 -16.284 1.00 69.25 123 LYS A O 1
ATOM 1002 N N . TYR A 1 124 ? 29.673 2.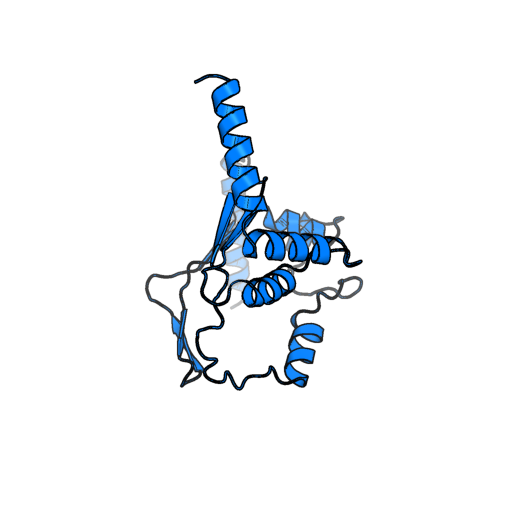420 -16.203 1.00 71.19 124 TYR A N 1
ATOM 1003 C CA . TYR A 1 124 ? 29.486 2.260 -14.762 1.00 71.19 124 TYR A CA 1
ATOM 1004 C C . TYR A 1 124 ? 30.585 1.376 -14.153 1.00 71.19 124 TYR A C 1
ATOM 1006 O O . TYR A 1 124 ? 30.412 0.820 -13.073 1.00 71.19 124 TYR A O 1
ATOM 1014 N N . ALA A 1 125 ? 31.713 1.223 -14.858 1.00 69.75 125 ALA A N 1
ATOM 1015 C CA . ALA A 1 125 ? 32.849 0.444 -14.386 1.00 69.75 125 ALA A CA 1
ATOM 1016 C C . ALA A 1 125 ? 33.376 1.022 -13.060 1.00 69.75 125 ALA A C 1
ATOM 1018 O O . ALA A 1 125 ? 33.589 2.229 -12.957 1.00 69.75 125 ALA A O 1
ATOM 1019 N N . GLY A 1 126 ? 33.569 0.158 -12.060 1.00 72.31 126 GLY A N 1
ATOM 1020 C CA . GLY A 1 126 ? 34.037 0.538 -10.721 1.00 72.31 126 GLY A CA 1
ATOM 1021 C C . GLY A 1 126 ? 32.935 0.804 -9.689 1.00 72.31 126 GLY A C 1
ATOM 1022 O O . GLY A 1 126 ? 33.260 1.024 -8.528 1.00 72.31 126 GLY A O 1
ATOM 1023 N N . LEU A 1 127 ? 31.655 0.762 -10.076 1.00 72.31 127 LEU A N 1
ATOM 1024 C CA . LEU A 1 127 ? 30.526 0.762 -9.138 1.00 72.31 127 LEU A CA 1
ATOM 1025 C C . LEU A 1 127 ? 30.070 -0.672 -8.851 1.00 72.31 127 LEU A C 1
ATOM 1027 O O . LEU A 1 127 ? 30.165 -1.538 -9.726 1.00 72.31 127 LEU A O 1
ATOM 1031 N N . ASP A 1 128 ? 29.545 -0.913 -7.648 1.00 80.38 128 ASP A N 1
ATOM 1032 C CA . ASP A 1 128 ? 28.812 -2.147 -7.370 1.00 80.38 128 ASP A CA 1
ATOM 1033 C C . ASP A 1 128 ? 27.540 -2.231 -8.241 1.00 80.38 128 ASP A C 1
ATOM 1035 O O . ASP A 1 128 ? 27.051 -1.225 -8.762 1.00 80.38 128 ASP A O 1
ATOM 1039 N N . GLU A 1 129 ? 27.017 -3.442 -8.436 1.00 73.25 129 GLU A N 1
ATOM 1040 C CA . GLU A 1 129 ? 25.903 -3.711 -9.353 1.00 73.25 129 GLU A CA 1
ATOM 1041 C C . GLU A 1 129 ? 24.625 -2.936 -8.997 1.00 73.25 129 GLU A C 1
ATOM 1043 O O . GLU A 1 129 ? 23.924 -2.452 -9.891 1.00 73.25 129 GLU A O 1
ATOM 1048 N N . TYR A 1 130 ? 24.357 -2.740 -7.705 1.00 71.50 130 TYR A N 1
ATOM 1049 C CA . TYR A 1 130 ? 23.198 -1.990 -7.230 1.00 71.50 130 TYR A CA 1
ATOM 1050 C C . TYR A 1 130 ? 23.356 -0.494 -7.527 1.00 71.50 130 TYR A C 1
ATOM 1052 O O . TYR A 1 130 ? 22.481 0.123 -8.141 1.00 71.50 130 TYR A O 1
ATOM 1060 N N . SER A 1 131 ? 24.515 0.076 -7.197 1.00 76.06 131 SER A N 1
ATOM 1061 C CA . SER A 1 131 ? 24.870 1.466 -7.496 1.00 76.06 131 SER A CA 1
ATOM 1062 C C . SER A 1 131 ? 24.891 1.750 -9.000 1.00 76.06 131 SER A C 1
ATOM 1064 O O . SER A 1 131 ? 24.416 2.795 -9.452 1.00 76.06 131 SER A O 1
ATOM 1066 N N . ALA A 1 132 ? 25.404 0.814 -9.804 1.00 78.81 132 ALA A N 1
ATOM 1067 C CA . ALA A 1 132 ? 25.405 0.909 -11.260 1.00 78.81 132 ALA A CA 1
ATOM 1068 C C . ALA A 1 132 ? 23.979 0.900 -11.831 1.00 78.81 132 ALA A C 1
ATOM 1070 O O . ALA A 1 132 ? 23.674 1.690 -12.727 1.00 78.81 132 ALA A O 1
ATOM 1071 N N . THR A 1 133 ? 23.103 0.046 -11.296 1.00 77.62 133 THR A N 1
ATOM 1072 C CA . THR A 1 133 ? 21.701 -0.061 -11.723 1.00 77.62 133 THR A CA 1
ATOM 1073 C C . THR A 1 133 ? 20.913 1.189 -11.345 1.00 77.62 133 THR A C 1
ATOM 1075 O O . THR A 1 133 ? 20.270 1.782 -12.209 1.00 77.62 133 THR A O 1
ATOM 1078 N N . SER A 1 134 ? 21.043 1.661 -10.103 1.00 79.81 134 SER A N 1
ATOM 1079 C CA . SER A 1 134 ? 20.413 2.899 -9.627 1.00 79.81 134 SER A CA 1
ATOM 1080 C C . SER A 1 134 ? 20.811 4.102 -10.495 1.00 79.81 134 SER A C 1
ATOM 1082 O O . SER A 1 134 ? 19.962 4.790 -11.065 1.00 79.81 134 SER A O 1
ATOM 1084 N N . LYS A 1 135 ? 22.114 4.274 -10.752 1.00 80.94 135 LYS A N 1
ATOM 1085 C CA . LYS A 1 135 ? 22.630 5.346 -11.619 1.00 80.94 135 LYS A CA 1
ATOM 1086 C C . LYS A 1 135 ? 22.235 5.186 -13.091 1.00 80.94 135 LYS A C 1
ATOM 1088 O O . LYS A 1 135 ? 22.213 6.157 -13.847 1.00 80.94 135 LYS A O 1
ATOM 1093 N N . ALA A 1 136 ? 21.952 3.966 -13.542 1.00 80.38 136 ALA A N 1
ATOM 1094 C CA . ALA A 1 136 ? 21.405 3.726 -14.870 1.00 80.38 136 ALA A CA 1
ATOM 1095 C C . ALA A 1 136 ? 19.909 4.056 -14.956 1.00 80.38 136 ALA A C 1
ATOM 1097 O O . ALA A 1 136 ? 19.445 4.363 -16.054 1.00 80.38 136 ALA A O 1
ATOM 1098 N N . MET A 1 137 ? 19.159 4.020 -13.857 1.00 82.69 137 MET A N 1
ATOM 1099 C CA . MET A 1 137 ? 17.718 4.298 -13.824 1.00 82.69 137 MET A CA 1
ATOM 1100 C C . MET A 1 137 ? 17.371 5.777 -13.589 1.00 82.69 137 MET A C 1
ATOM 1102 O O . MET A 1 137 ? 16.266 6.177 -13.918 1.00 82.69 137 MET A O 1
ATOM 1106 N N . GLU A 1 138 ? 18.316 6.606 -13.137 1.00 83.19 138 GLU A N 1
ATOM 1107 C CA . GLU A 1 138 ? 18.109 8.034 -12.806 1.00 83.19 138 GLU A CA 1
ATOM 1108 C C . GLU A 1 138 ? 17.363 8.863 -13.881 1.00 83.19 138 GLU A C 1
ATOM 1110 O O . GLU A 1 138 ? 16.508 9.674 -13.550 1.00 83.19 138 GLU A O 1
ATOM 1115 N N . ASP A 1 139 ? 17.643 8.644 -15.173 1.00 81.88 139 ASP A N 1
ATOM 1116 C CA . ASP A 1 139 ? 17.022 9.393 -16.289 1.00 81.88 139 ASP A CA 1
ATOM 1117 C C . ASP A 1 139 ? 15.890 8.617 -16.999 1.00 81.88 139 ASP A C 1
ATOM 1119 O O . ASP A 1 139 ? 15.534 8.925 -18.145 1.00 81.88 139 ASP A O 1
ATOM 1123 N N . VAL A 1 140 ? 15.402 7.534 -16.396 1.00 85.25 140 VAL A N 1
ATOM 1124 C CA . VAL A 1 140 ? 14.387 6.651 -16.981 1.00 85.25 140 VAL A CA 1
ATOM 1125 C C . VAL A 1 140 ? 13.007 7.028 -16.461 1.00 85.25 140 VAL A C 1
ATOM 1127 O O . VAL A 1 140 ? 12.776 7.033 -15.258 1.00 85.25 140 VAL A O 1
ATOM 1130 N N . GLY A 1 141 ? 12.088 7.300 -17.383 1.00 87.44 141 GLY A N 1
ATOM 1131 C CA . GLY A 1 141 ? 10.662 7.395 -17.111 1.00 87.44 141 GLY A CA 1
ATOM 1132 C C . GLY A 1 141 ? 9.966 6.094 -17.497 1.00 87.44 141 GLY A C 1
ATOM 1133 O O . GLY A 1 141 ? 10.163 5.578 -18.600 1.00 87.44 141 GLY A O 1
ATOM 1134 N N . LEU A 1 142 ? 9.153 5.579 -16.581 1.00 88.06 142 LEU A N 1
ATOM 1135 C CA . LEU A 1 142 ? 8.233 4.473 -16.810 1.00 88.06 142 LEU A CA 1
ATOM 1136 C C . LEU A 1 142 ? 6.811 5.018 -16.657 1.00 88.06 142 LEU A C 1
ATOM 1138 O O . LEU A 1 142 ? 6.493 5.614 -15.630 1.00 88.06 142 LEU A O 1
ATOM 1142 N N . PHE A 1 143 ? 5.973 4.802 -17.661 1.00 89.25 143 PHE A N 1
ATOM 1143 C CA . PHE A 1 143 ? 4.533 4.998 -17.581 1.00 89.25 143 PHE A CA 1
ATOM 1144 C C . PHE A 1 143 ? 3.878 3.632 -17.752 1.00 89.25 143 PHE A C 1
ATOM 1146 O O . PHE A 1 143 ? 4.004 3.030 -18.816 1.00 89.25 143 PHE A O 1
ATOM 1153 N N . ASN A 1 144 ? 3.268 3.135 -16.678 1.00 88.81 144 ASN A N 1
ATOM 1154 C CA . ASN A 1 144 ? 2.556 1.862 -16.654 1.00 88.81 144 ASN A CA 1
ATOM 1155 C C . ASN A 1 144 ? 1.058 2.160 -16.777 1.00 88.81 144 ASN A C 1
ATOM 1157 O O . ASN A 1 144 ? 0.410 2.462 -15.775 1.00 88.81 144 ASN A O 1
ATOM 1161 N N . GLY A 1 145 ? 0.575 2.212 -18.012 1.00 91.25 145 GLY A N 1
ATOM 1162 C CA . GLY A 1 145 ? -0.783 2.621 -18.365 1.00 91.25 145 GLY A CA 1
ATOM 1163 C C . GLY A 1 145 ? -1.545 1.565 -19.156 1.00 91.25 145 GLY A C 1
ATOM 1164 O O . GLY A 1 145 ? -2.707 1.789 -19.476 1.00 91.25 145 GLY A O 1
ATOM 1165 N N . LEU A 1 146 ? -0.915 0.435 -19.482 1.00 94.19 146 LEU A N 1
ATOM 1166 C CA . LEU A 1 146 ? -1.544 -0.673 -20.180 1.00 94.19 146 LEU A CA 1
ATOM 1167 C C . LEU A 1 146 ? -2.559 -1.360 -19.268 1.00 94.19 146 LEU A C 1
ATOM 1169 O O . LEU A 1 146 ? -2.222 -1.907 -18.216 1.00 94.19 146 LEU A O 1
ATOM 1173 N N . GLU A 1 147 ? -3.809 -1.404 -19.710 1.00 93.25 147 GLU A N 1
ATOM 1174 C CA . GLU A 1 147 ? -4.864 -2.095 -18.989 1.00 93.25 147 GLU A CA 1
ATOM 1175 C C . GLU A 1 147 ? -5.080 -3.492 -19.570 1.00 93.25 147 GLU A C 1
ATOM 1177 O O . GLU A 1 147 ? -5.135 -3.710 -20.787 1.00 93.25 147 GLU A O 1
ATOM 1182 N N . CYS A 1 148 ? -5.252 -4.468 -18.681 1.00 92.25 148 CYS A N 1
ATOM 1183 C CA . CYS A 1 148 ? -5.626 -5.821 -19.059 1.00 92.25 148 CYS A CA 1
ATOM 1184 C C . CYS A 1 148 ? -6.844 -6.292 -18.265 1.00 92.25 148 CYS A C 1
ATOM 1186 O O . CYS A 1 148 ? -7.015 -5.990 -17.086 1.00 92.25 148 CYS A O 1
ATOM 1188 N N . LYS A 1 149 ? -7.706 -7.050 -18.939 1.00 91.62 149 LYS A N 1
ATOM 1189 C CA . LYS A 1 149 ? -8.856 -7.739 -18.360 1.00 91.62 149 LYS A CA 1
ATOM 1190 C C . LYS A 1 149 ? -8.530 -9.219 -18.273 1.00 91.62 149 LYS A C 1
ATOM 1192 O O . LYS A 1 149 ? -8.146 -9.829 -19.273 1.00 91.62 149 LYS A O 1
ATOM 1197 N N . ILE A 1 150 ? -8.698 -9.792 -17.088 1.00 93.31 150 ILE A N 1
ATOM 1198 C CA . ILE A 1 150 ? -8.433 -11.206 -16.831 1.00 93.31 150 ILE A CA 1
ATOM 1199 C C . ILE A 1 150 ? -9.773 -11.915 -16.655 1.00 93.31 150 ILE A C 1
ATOM 1201 O O . ILE A 1 150 ? -10.525 -11.634 -15.726 1.00 93.31 150 ILE A O 1
ATOM 1205 N N . ALA A 1 151 ? -10.079 -12.836 -17.564 1.00 91.06 151 ALA A N 1
ATOM 1206 C CA . ALA A 1 151 ? -11.238 -13.708 -17.458 1.00 91.06 151 ALA A CA 1
ATOM 1207 C C . ALA A 1 151 ? -10.870 -14.928 -16.604 1.00 91.06 151 ALA A C 1
ATOM 1209 O O . ALA A 1 151 ? -10.248 -15.872 -17.099 1.00 91.06 151 ALA A O 1
ATOM 1210 N N . CYS A 1 152 ? -11.245 -14.912 -15.322 1.00 81.44 152 CYS A N 1
ATOM 1211 C CA . CYS A 1 152 ? -10.899 -15.967 -14.359 1.00 81.44 152 CYS A CA 1
ATOM 1212 C C . CYS A 1 152 ? -11.499 -17.339 -14.712 1.00 81.44 152 CYS A C 1
ATOM 1214 O O . CYS A 1 152 ? -10.911 -18.365 -14.394 1.00 81.44 152 CYS A O 1
ATOM 1216 N N . ASN A 1 153 ? -12.631 -17.369 -15.421 1.00 86.31 153 ASN A N 1
ATOM 1217 C CA . ASN A 1 153 ? -13.307 -18.600 -15.843 1.00 86.31 153 ASN A CA 1
ATOM 1218 C C . ASN A 1 153 ? -12.599 -19.341 -16.991 1.00 86.31 153 ASN A C 1
ATOM 1220 O O . ASN A 1 153 ? -12.743 -20.553 -17.120 1.00 86.31 153 ASN A O 1
ATOM 1224 N N . SER A 1 154 ? -11.854 -18.627 -17.836 1.00 90.25 154 SER A N 1
ATOM 1225 C CA . SER A 1 154 ? -11.169 -19.197 -19.001 1.00 90.25 154 SER A CA 1
ATOM 1226 C C . SER A 1 154 ? -9.655 -19.015 -18.961 1.00 90.25 154 SER A C 1
ATOM 1228 O O . SER A 1 154 ? -8.987 -19.348 -19.936 1.00 90.25 154 SER A O 1
ATOM 1230 N N . SER A 1 155 ? -9.131 -18.403 -17.895 1.00 89.19 155 SER A N 1
ATOM 1231 C CA . SER A 1 155 ? -7.724 -18.006 -17.748 1.00 89.19 155 SER A CA 1
ATOM 1232 C C . SER A 1 155 ? -7.189 -17.211 -18.949 1.00 89.19 155 SER A C 1
ATOM 1234 O O . SER A 1 155 ? -6.023 -17.332 -19.321 1.00 89.19 155 SER A O 1
ATOM 1236 N N . LYS A 1 156 ? -8.049 -16.404 -19.589 1.00 93.12 156 LYS A N 1
ATOM 1237 C CA . LYS A 1 156 ? -7.683 -15.585 -20.756 1.00 93.12 156 LYS A CA 1
ATOM 1238 C C . LYS A 1 156 ? -7.405 -14.156 -20.320 1.00 93.12 156 LYS A C 1
ATOM 1240 O O . LYS A 1 156 ? -8.128 -13.609 -19.492 1.00 93.12 156 LYS A O 1
ATOM 1245 N N . ILE A 1 157 ? -6.398 -13.548 -20.935 1.00 93.81 157 ILE A N 1
ATOM 1246 C CA . ILE A 1 157 ? -6.050 -12.139 -20.752 1.00 93.81 157 ILE A CA 1
ATOM 1247 C C . ILE A 1 157 ? -6.423 -11.400 -22.035 1.00 93.81 157 ILE A C 1
ATOM 1249 O O . ILE A 1 157 ? -6.168 -11.885 -23.136 1.00 93.81 157 ILE A O 1
ATOM 1253 N N . SER A 1 158 ? -7.071 -10.249 -21.907 1.00 93.62 158 SER A N 1
ATOM 1254 C CA . SER A 1 158 ? -7.416 -9.370 -23.026 1.00 93.62 158 SER A CA 1
ATOM 1255 C C . SER A 1 158 ? -6.949 -7.955 -22.723 1.00 93.62 158 SER A C 1
ATOM 1257 O O . SER A 1 158 ? -7.228 -7.436 -21.647 1.00 93.62 158 SER A O 1
ATOM 1259 N N . TYR A 1 159 ? -6.237 -7.337 -23.659 1.00 96.12 159 TYR A N 1
ATOM 1260 C CA . TYR A 1 159 ? -5.758 -5.964 -23.514 1.00 96.12 159 TYR A CA 1
ATOM 1261 C C . TYR A 1 159 ? -6.850 -4.964 -23.887 1.00 96.12 159 TYR A C 1
ATOM 1263 O O . TYR A 1 159 ? -7.634 -5.211 -24.808 1.00 96.12 159 TYR A O 1
ATOM 1271 N N . VAL A 1 160 ? -6.909 -3.847 -23.164 1.00 95.19 160 VAL A N 1
ATOM 1272 C CA . VAL A 1 160 ? -7.806 -2.738 -23.497 1.00 95.19 160 VAL A CA 1
ATOM 1273 C C . VAL A 1 160 ? -7.163 -1.922 -24.613 1.00 95.19 160 VAL A C 1
ATOM 1275 O O . VAL A 1 160 ? -5.993 -1.549 -24.532 1.00 95.19 160 VAL A O 1
ATOM 1278 N N . LEU A 1 161 ? -7.922 -1.682 -25.681 1.00 93.19 161 LEU A N 1
ATOM 1279 C CA . LEU A 1 161 ? -7.472 -0.842 -26.789 1.00 93.19 161 LEU A CA 1
ATOM 1280 C C . LEU A 1 161 ? -7.209 0.586 -26.296 1.00 93.19 161 LEU A C 1
ATOM 1282 O O . LEU A 1 161 ? -7.826 1.028 -25.332 1.00 93.19 161 LEU A O 1
ATOM 1286 N N . ASP A 1 162 ? -6.290 1.283 -26.958 1.00 92.75 162 ASP A N 1
ATOM 1287 C CA . ASP A 1 162 ? -5.875 2.652 -26.619 1.00 92.75 162 ASP A CA 1
ATOM 1288 C C . ASP A 1 162 ? -5.247 2.812 -25.218 1.00 92.75 162 ASP A C 1
ATOM 1290 O O . ASP A 1 162 ? -5.136 3.923 -24.703 1.00 92.75 162 ASP A O 1
ATOM 1294 N N . THR A 1 163 ? -4.789 1.707 -24.617 1.00 95.06 163 THR A N 1
ATOM 1295 C CA . THR A 1 163 ? -3.954 1.708 -23.408 1.00 95.06 163 THR A CA 1
ATOM 1296 C C . THR A 1 163 ? -2.571 1.165 -23.737 1.00 95.06 163 THR A C 1
ATOM 1298 O O . THR A 1 163 ? -2.426 0.251 -24.551 1.00 95.06 163 THR A O 1
ATOM 1301 N N . GLU A 1 164 ? -1.534 1.746 -23.144 1.00 92.44 164 GLU A N 1
ATOM 1302 C CA . GLU A 1 164 ? -0.158 1.399 -23.478 1.00 92.44 164 GLU A CA 1
ATOM 1303 C C . GLU A 1 164 ? 0.814 1.727 -22.347 1.00 92.44 164 GLU A C 1
ATOM 1305 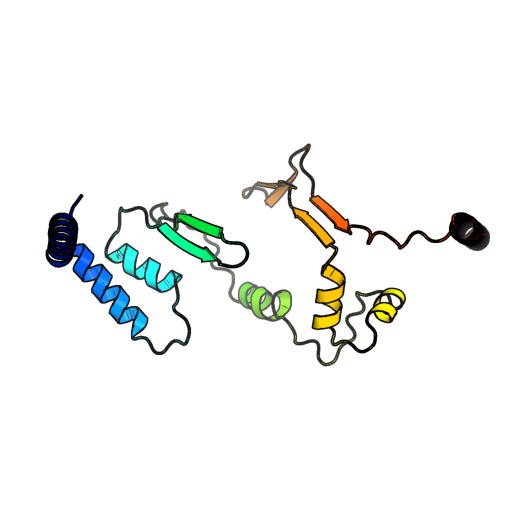O O . GLU A 1 164 ? 0.596 2.625 -21.529 1.00 92.44 164 GLU A O 1
ATOM 1310 N N . ASP A 1 165 ? 1.920 0.988 -22.345 1.00 93.12 165 ASP A N 1
ATOM 1311 C CA . ASP A 1 165 ? 3.058 1.242 -21.478 1.00 93.12 165 ASP A CA 1
ATOM 1312 C C . ASP A 1 165 ? 4.154 1.955 -22.253 1.00 93.12 165 ASP A C 1
ATOM 1314 O O . ASP A 1 165 ? 4.544 1.547 -23.352 1.00 93.12 165 ASP A O 1
ATOM 1318 N N . PHE A 1 166 ? 4.741 2.972 -21.628 1.00 88.62 166 PHE A N 1
ATOM 1319 C CA . PHE A 1 166 ? 5.896 3.656 -22.182 1.00 88.62 166 PHE A CA 1
ATOM 1320 C C . PHE A 1 166 ? 7.097 3.548 -21.263 1.00 88.62 166 PHE A C 1
ATOM 1322 O O . PHE A 1 166 ? 7.092 3.985 -20.114 1.00 88.62 166 PHE A O 1
ATOM 1329 N N . PHE A 1 167 ? 8.188 3.052 -21.831 1.00 89.69 167 PHE A N 1
ATOM 1330 C CA . PHE A 1 167 ? 9.505 3.135 -21.230 1.00 89.69 167 PHE A CA 1
ATOM 1331 C C . PHE A 1 167 ? 10.355 4.104 -22.044 1.00 89.69 167 PHE A C 1
ATOM 1333 O O . PHE A 1 167 ? 10.711 3.831 -23.194 1.00 89.69 167 PHE A O 1
ATOM 1340 N N . PHE A 1 168 ? 10.712 5.239 -21.452 1.00 86.62 168 PHE A N 1
ATOM 1341 C CA . PHE A 1 168 ? 11.537 6.235 -22.118 1.00 86.62 168 PHE A CA 1
ATOM 1342 C C . PHE A 1 168 ? 12.711 6.656 -21.245 1.00 86.62 168 PHE A C 1
ATOM 1344 O O . PHE A 1 168 ? 12.699 6.575 -20.023 1.00 86.62 168 PHE A O 1
ATOM 1351 N N . ARG A 1 169 ? 13.774 7.126 -21.892 1.00 84.81 169 ARG A N 1
ATOM 1352 C CA . ARG A 1 169 ? 14.905 7.741 -21.205 1.00 84.81 169 ARG A CA 1
ATOM 1353 C C . ARG A 1 169 ? 14.995 9.181 -21.652 1.00 84.81 169 ARG A C 1
ATOM 1355 O O . ARG A 1 169 ? 15.249 9.429 -22.836 1.00 84.81 169 ARG A O 1
ATOM 1362 N N . SER A 1 170 ? 14.827 10.108 -20.715 1.00 74.94 170 SER A N 1
ATOM 1363 C CA . SER A 1 170 ? 15.038 11.519 -21.007 1.00 74.94 170 SER A CA 1
ATOM 1364 C C . SER A 1 170 ? 16.484 11.685 -21.462 1.00 74.94 170 SER A C 1
ATOM 1366 O O . SER A 1 170 ? 17.438 11.281 -20.789 1.00 74.94 170 SER A O 1
ATOM 1368 N N . LYS A 1 171 ? 16.685 12.177 -22.687 1.00 67.69 171 LYS A N 1
ATOM 1369 C CA . LYS A 1 171 ? 18.042 12.420 -23.172 1.00 67.69 171 LYS A CA 1
ATOM 1370 C C . LYS A 1 171 ? 18.597 13.550 -22.320 1.00 67.69 171 LYS A C 1
ATOM 1372 O O . LYS A 1 171 ? 18.151 14.680 -22.486 1.00 67.69 171 LYS A O 1
ATOM 1377 N N . ARG A 1 172 ? 19.627 13.272 -21.505 1.00 59.25 172 ARG A N 1
ATOM 1378 C CA . ARG A 1 172 ? 20.513 14.329 -20.997 1.00 59.25 172 ARG A CA 1
ATOM 1379 C C . ARG A 1 172 ? 20.813 15.249 -22.165 1.00 59.25 172 ARG A C 1
ATOM 1381 O O . ARG A 1 172 ? 21.326 14.779 -23.190 1.00 59.25 172 ARG A O 1
ATOM 1388 N N . THR A 1 173 ? 20.444 16.517 -22.029 1.00 51.56 173 THR A N 1
ATOM 1389 C CA . THR A 1 173 ? 20.781 17.591 -22.954 1.00 51.56 173 THR A CA 1
ATOM 1390 C C . THR A 1 173 ? 22.275 17.471 -23.193 1.00 51.56 173 THR A C 1
ATOM 1392 O O . THR A 1 173 ? 23.096 17.800 -22.337 1.00 51.56 173 THR A O 1
ATOM 1395 N N . ARG A 1 174 ? 22.663 16.867 -24.324 1.00 55.38 174 ARG A N 1
ATOM 1396 C CA . ARG A 1 174 ? 24.073 16.793 -24.685 1.00 55.38 174 ARG A CA 1
ATOM 1397 C C . ARG A 1 174 ? 24.484 18.245 -24.785 1.00 55.38 174 ARG A C 1
ATOM 1399 O O . ARG A 1 174 ? 23.957 18.914 -25.678 1.00 55.38 174 ARG A O 1
ATOM 1406 N N . LYS A 1 175 ? 25.390 18.701 -23.904 1.00 55.53 175 LYS A N 1
ATOM 1407 C CA . LYS A 1 175 ? 26.143 19.949 -24.101 1.00 55.53 175 LYS A CA 1
ATOM 1408 C C . LYS A 1 175 ? 26.380 20.063 -25.599 1.00 55.53 175 LY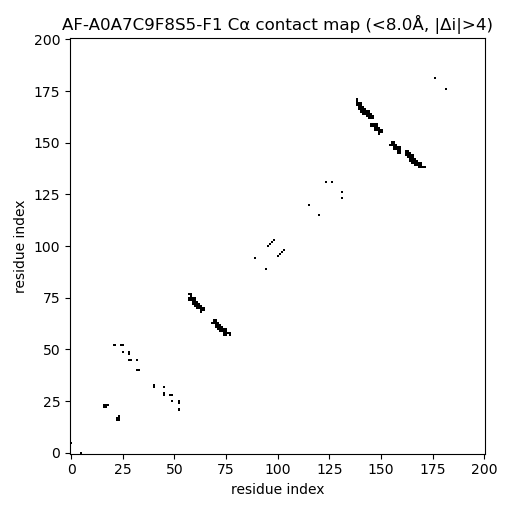S A C 1
ATOM 1410 O O . LYS A 1 175 ? 26.842 19.086 -26.201 1.00 55.53 175 LYS A O 1
ATOM 1415 N N . SER A 1 176 ? 25.876 21.128 -26.211 1.00 56.22 176 SER A N 1
ATOM 1416 C CA . SER A 1 176 ? 25.772 21.242 -27.660 1.00 56.22 176 SER A CA 1
ATOM 1417 C C . SER A 1 176 ? 27.147 21.021 -28.281 1.00 56.22 176 SER A C 1
ATOM 1419 O O . SER A 1 176 ? 27.969 21.930 -28.302 1.00 56.22 176 SER A O 1
ATOM 1421 N N . LEU A 1 177 ? 27.431 19.796 -28.745 1.00 62.25 177 LEU A N 1
ATOM 1422 C CA . LEU A 1 177 ? 28.602 19.581 -29.584 1.00 62.25 177 LEU A CA 1
ATOM 1423 C C . LEU A 1 177 ? 28.456 20.512 -30.793 1.00 62.25 177 LEU A C 1
ATOM 1425 O O . LEU A 1 177 ? 27.343 20.560 -31.336 1.00 62.25 177 LEU A O 1
ATOM 1429 N N . PRO A 1 178 ? 29.539 21.187 -31.217 1.00 72.12 178 PRO A N 1
ATOM 1430 C CA . PRO A 1 178 ? 29.549 21.982 -32.437 1.00 72.12 178 PRO A CA 1
ATOM 1431 C C . PRO A 1 178 ? 28.903 21.198 -33.585 1.00 72.12 178 PRO A C 1
ATOM 1433 O O . PRO A 1 178 ? 29.127 19.985 -33.708 1.00 72.12 178 PRO A O 1
ATOM 1436 N N . SER A 1 179 ? 28.073 21.870 -34.386 1.00 69.56 179 SER A N 1
ATOM 1437 C CA . SER A 1 179 ? 27.283 21.277 -35.478 1.00 69.56 179 SER A CA 1
ATOM 1438 C C . SER A 1 179 ? 28.113 20.338 -36.358 1.00 69.56 179 SER A C 1
ATOM 1440 O O . SER A 1 179 ? 27.687 19.218 -36.638 1.00 69.56 179 SER A O 1
ATOM 1442 N N . ASP A 1 180 ? 29.344 20.731 -36.676 1.00 71.56 180 ASP A N 1
ATOM 1443 C CA . ASP A 1 180 ? 30.251 19.986 -37.554 1.00 71.56 180 ASP A CA 1
ATOM 1444 C C . ASP A 1 180 ? 30.685 18.631 -36.994 1.00 71.56 180 ASP A C 1
ATOM 1446 O O . ASP A 1 180 ? 30.796 17.649 -37.733 1.00 71.56 180 ASP A O 1
ATOM 1450 N N . LEU A 1 181 ? 30.902 18.536 -35.680 1.00 69.81 181 LEU A N 1
ATOM 1451 C CA . LEU A 1 181 ? 31.252 17.263 -35.049 1.00 69.81 181 LEU A CA 1
ATOM 1452 C C . LEU A 1 181 ? 30.051 16.310 -35.035 1.00 69.81 181 LEU A C 1
ATOM 1454 O O . LEU A 1 181 ? 30.218 15.099 -35.188 1.00 69.81 181 LEU A O 1
ATOM 1458 N N . ARG A 1 182 ? 28.830 16.843 -34.876 1.00 70.75 182 ARG A N 1
ATOM 1459 C CA . ARG A 1 182 ? 27.595 16.043 -34.922 1.00 70.75 182 ARG A CA 1
ATOM 1460 C C . ARG A 1 182 ? 27.360 15.463 -36.315 1.00 70.75 182 ARG A C 1
ATOM 1462 O O . ARG A 1 182 ? 27.024 14.283 -36.413 1.00 70.75 182 ARG A O 1
ATOM 1469 N N . VAL A 1 183 ? 27.570 16.257 -37.366 1.00 76.75 183 VAL A N 1
ATOM 1470 C CA . VAL A 1 183 ? 27.419 15.816 -38.763 1.00 76.75 183 VAL A CA 1
ATOM 1471 C C . VAL A 1 183 ? 28.423 14.711 -39.093 1.00 76.75 183 VAL A C 1
ATOM 1473 O O . VAL A 1 183 ? 28.011 13.642 -39.546 1.00 76.75 183 VAL A O 1
ATOM 1476 N N . ARG A 1 184 ? 29.710 14.896 -38.764 1.00 76.38 184 ARG A N 1
ATOM 1477 C CA . ARG A 1 184 ? 30.745 13.872 -39.004 1.00 76.38 184 ARG A CA 1
ATOM 1478 C C . ARG A 1 184 ? 30.479 12.569 -38.251 1.00 76.38 184 ARG A C 1
ATOM 1480 O O . ARG A 1 184 ? 30.606 11.487 -38.820 1.00 76.38 184 ARG A O 1
ATOM 1487 N N . LEU A 1 185 ? 30.063 12.648 -36.984 1.00 76.00 185 LEU A N 1
ATOM 1488 C CA . LEU A 1 185 ? 29.711 11.462 -36.196 1.00 76.00 185 LEU A CA 1
ATOM 1489 C C . LEU A 1 185 ? 28.491 10.731 -36.770 1.00 76.00 185 LEU A C 1
ATOM 1491 O O . LEU A 1 185 ? 28.463 9.501 -36.767 1.00 76.00 185 LEU A O 1
ATOM 1495 N N . ASN A 1 186 ? 27.490 11.459 -37.269 1.00 78.56 186 ASN A N 1
ATOM 1496 C CA . ASN A 1 186 ? 26.328 10.852 -37.913 1.00 78.56 186 ASN A CA 1
ATOM 1497 C C . ASN A 1 186 ? 26.709 10.172 -39.235 1.00 78.56 186 ASN A C 1
ATOM 1499 O O . ASN A 1 186 ? 26.335 9.019 -39.433 1.00 78.56 186 ASN A O 1
ATOM 1503 N N . GLN A 1 187 ? 27.521 10.817 -40.078 1.00 81.56 187 GLN A N 1
ATOM 1504 C CA . GLN A 1 187 ? 28.037 10.218 -41.316 1.00 81.56 187 GLN A CA 1
ATOM 1505 C C . GLN A 1 187 ? 28.847 8.944 -41.041 1.00 81.56 187 GLN A C 1
ATOM 1507 O O . GLN A 1 187 ? 28.604 7.912 -41.664 1.00 81.56 187 GLN A O 1
ATOM 1512 N N . ALA A 1 188 ? 29.736 8.962 -40.043 1.00 83.50 188 ALA A N 1
ATOM 1513 C CA . ALA A 1 188 ? 30.509 7.782 -39.653 1.00 83.50 188 ALA A CA 1
ATOM 1514 C C . ALA A 1 188 ? 29.619 6.627 -39.150 1.00 83.50 188 ALA A C 1
ATOM 1516 O O . ALA A 1 188 ? 29.901 5.455 -39.412 1.00 83.50 188 ALA A O 1
ATOM 1517 N N . ARG A 1 189 ? 28.523 6.936 -38.441 1.00 82.50 189 ARG A N 1
ATOM 1518 C CA . ARG A 1 189 ? 27.550 5.929 -37.980 1.00 82.50 189 ARG A CA 1
ATOM 1519 C C . ARG A 1 189 ? 26.756 5.328 -39.136 1.00 82.50 189 ARG A C 1
ATOM 1521 O O . ARG A 1 189 ? 26.607 4.110 -39.165 1.00 82.50 189 ARG A O 1
ATOM 1528 N N . VAL A 1 190 ? 26.301 6.154 -40.077 1.00 85.81 190 VAL A N 1
ATOM 1529 C CA . VAL A 1 190 ? 25.590 5.718 -41.290 1.00 85.81 190 VAL A CA 1
ATOM 1530 C C . VAL A 1 190 ? 26.493 4.828 -42.144 1.00 85.81 190 VAL A C 1
ATOM 1532 O O . VAL A 1 190 ? 26.113 3.711 -42.48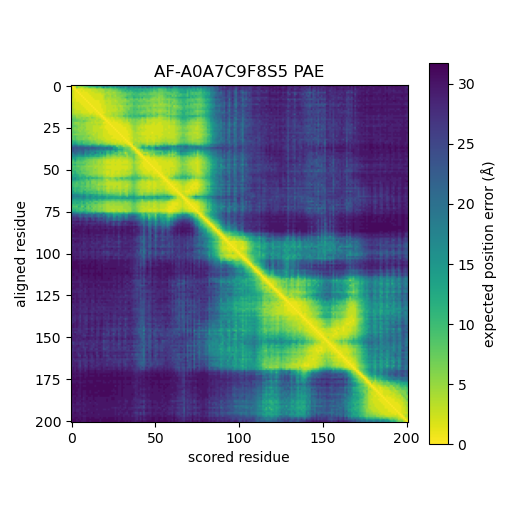1 1.00 85.81 190 VAL A O 1
ATOM 1535 N N . HIS A 1 191 ? 27.735 5.248 -42.387 1.00 87.38 191 HIS A N 1
ATOM 1536 C CA . HIS A 1 191 ? 28.702 4.453 -43.142 1.00 87.38 191 HIS A CA 1
ATOM 1537 C C . HIS A 1 191 ? 28.973 3.087 -42.488 1.00 87.38 191 HIS A C 1
ATOM 1539 O O . HIS A 1 191 ? 29.027 2.060 -43.161 1.00 87.38 191 HIS A O 1
ATOM 1545 N N . ARG A 1 192 ? 29.103 3.041 -41.155 1.00 85.56 192 ARG A N 1
ATOM 1546 C CA . ARG A 1 192 ? 29.282 1.777 -40.426 1.00 85.56 192 ARG A CA 1
ATOM 1547 C C . ARG A 1 192 ? 28.055 0.866 -40.521 1.00 85.56 192 ARG A C 1
ATOM 1549 O O . ARG A 1 192 ? 28.227 -0.347 -40.568 1.00 85.56 192 ARG A O 1
ATOM 1556 N N . PHE A 1 193 ? 26.850 1.434 -40.541 1.00 85.56 193 PHE A N 1
ATOM 1557 C CA . PHE A 1 193 ? 25.608 0.680 -40.707 1.00 85.56 193 PHE A CA 1
ATOM 1558 C C . PHE A 1 193 ? 25.506 0.068 -42.108 1.00 85.56 193 PHE A C 1
ATOM 1560 O O . PHE A 1 193 ? 25.281 -1.132 -42.223 1.00 85.56 193 PHE A O 1
ATOM 1567 N N . HIS A 1 194 ? 25.788 0.841 -43.159 1.00 89.94 194 HIS A N 1
ATOM 1568 C CA . HIS A 1 194 ? 25.824 0.308 -44.525 1.00 89.94 194 HIS A CA 1
ATOM 1569 C C . HIS A 1 194 ? 26.898 -0.769 -44.704 1.00 89.94 194 HIS A C 1
ATOM 1571 O O . HIS A 1 194 ? 26.618 -1.806 -45.293 1.00 89.94 194 HIS A O 1
ATOM 1577 N N . LYS A 1 195 ? 28.088 -0.581 -44.118 1.00 88.81 195 LYS A N 1
ATOM 1578 C CA . LYS A 1 195 ? 29.141 -1.608 -44.118 1.00 88.81 195 LYS A CA 1
ATOM 1579 C C . LYS A 1 195 ? 28.729 -2.890 -43.383 1.00 88.81 195 LYS A C 1
ATOM 1581 O O . LYS A 1 195 ? 29.178 -3.969 -43.738 1.00 88.81 195 LYS A O 1
ATOM 1586 N N . PHE A 1 196 ? 27.921 -2.785 -42.329 1.00 82.88 196 PHE A N 1
ATOM 1587 C CA . PHE A 1 196 ? 27.385 -3.960 -41.642 1.00 82.88 196 PHE A CA 1
ATOM 1588 C C . PHE A 1 196 ? 26.374 -4.700 -42.524 1.00 82.88 196 PHE A C 1
ATOM 1590 O O . PHE A 1 196 ? 26.483 -5.912 -42.673 1.00 82.88 196 PHE A O 1
ATOM 1597 N N . LEU A 1 197 ? 25.449 -3.972 -43.157 1.00 83.12 197 LEU A N 1
ATOM 1598 C CA . LEU A 1 197 ? 24.468 -4.561 -44.072 1.00 83.12 197 LEU A CA 1
ATOM 1599 C C . LEU A 1 197 ? 25.128 -5.238 -45.279 1.00 83.12 197 LEU A C 1
ATOM 1601 O O . LEU A 1 197 ? 24.683 -6.300 -45.684 1.00 83.12 197 LEU A O 1
ATOM 1605 N N . SER A 1 198 ? 26.221 -4.681 -45.806 1.00 81.81 198 SER A N 1
ATOM 1606 C CA . SER A 1 198 ? 26.946 -5.278 -46.936 1.00 81.81 198 SER A CA 1
ATOM 1607 C C . SER A 1 198 ? 27.744 -6.540 -46.586 1.00 81.81 198 SER A C 1
ATOM 1609 O O . SER A 1 198 ? 28.267 -7.177 -47.487 1.00 81.81 198 SER A O 1
ATOM 1611 N N . VAL A 1 199 ? 27.926 -6.851 -45.298 1.00 77.69 199 VAL A N 1
ATOM 1612 C CA . VAL A 1 199 ? 28.635 -8.057 -44.819 1.00 77.69 199 VAL A CA 1
ATOM 1613 C C . VAL A 1 199 ? 27.647 -9.122 -44.320 1.00 77.69 199 VAL A C 1
ATOM 1615 O O . VAL A 1 199 ? 28.026 -10.274 -44.144 1.00 77.69 199 VAL A O 1
ATOM 1618 N N . ALA A 1 200 ? 26.391 -8.741 -44.070 1.00 59.78 200 ALA A N 1
ATOM 1619 C CA . ALA A 1 200 ? 25.341 -9.622 -43.562 1.00 59.78 200 ALA A CA 1
ATOM 1620 C C . ALA A 1 200 ? 24.428 -10.204 -44.663 1.00 59.78 200 ALA A C 1
ATOM 1622 O O . ALA A 1 200 ? 23.520 -10.964 -44.327 1.00 59.78 200 ALA A O 1
ATOM 1623 N N . CYS A 1 201 ? 24.669 -9.853 -45.932 1.00 47.62 201 CYS A N 1
ATOM 1624 C CA . CYS A 1 201 ? 24.052 -10.457 -47.116 1.00 47.62 201 CYS A CA 1
ATOM 1625 C C . CYS A 1 201 ? 25.062 -11.343 -47.846 1.00 47.62 201 CYS A C 1
ATOM 1627 O O . CYS A 1 201 ? 26.220 -10.888 -47.995 1.00 47.62 201 CYS A O 1
#

Sequence (201 aa):
FTLDKLICKLVKELQAVATDEMDYKLLQLHKYEQSRKRAKFIDFAYHDNARVILPEENIYRFEFSSSPACLSIQLMDNGNEKAEMVAASIEPNFAAYLFNDFLSIVSSKNKPQGIMLQRSKRKYAGLDEYSATSKAMEDVGLFNGLECKIACNSSKISYVLDTEDFFFRSKRTRKSLPSDLRVRLNQARVHRFHKFLSVAC

Solvent-accessible surface area (backbone atoms only — not comparable to full-atom values): 12704 Å² total; per-residue (Å²): 142,55,72,67,64,51,51,56,47,52,53,50,54,51,50,52,48,71,68,35,70,65,53,46,51,52,52,50,51,50,54,53,60,69,68,46,93,56,99,58,86,55,66,66,61,52,49,59,58,46,38,77,78,44,77,87,61,90,56,70,48,78,48,76,46,83,83,68,78,42,77,47,79,40,79,65,79,67,86,77,57,69,76,72,74,72,87,61,74,70,48,72,68,55,48,47,45,46,57,65,61,72,61,42,77,70,80,72,81,84,61,88,72,82,83,65,59,68,82,64,49,66,83,41,67,92,52,57,73,67,59,35,48,53,68,66,44,74,50,51,48,76,44,90,51,56,46,72,46,74,42,81,92,73,76,43,78,45,73,45,82,100,43,54,66,45,81,47,64,65,74,74,80,66,75,81,68,58,70,69,61,52,51,52,53,48,51,54,51,51,54,51,51,52,56,48,56,69,68,74,104

Secondary structure (DSSP, 8-state):
--HHHHHHHHHHHHHHHHH-HHHHHHHHHHHHHHHS--SS--HHHHHHHHHHH-SSS--EEEEEEETTEEEEEEE---TTS----------HHHHHIIIIIIS-----SS---TTS-HHHHGGGTTS-HHHHHHHHHTTEEEE----EEEETTTTEEEEPTT---EEEE---------HHHHHHHHHHHHHHHHHHHTT--

Radius of gyration: 28.81 Å; Cα contacts (8 Å, |Δi|>4): 105; chains: 1; bounding box: 53×59×75 Å

pLDDT: mean 78.14, std 14.74, range [34.84, 96.12]

Nearest PDB structures (foldseek):
  8i02-assembly1_A  TM=2.879E-01  e=9.168E-03  Schizosaccharomyces pombe
  8fvg-assembly1_A  TM=3.328E-01  e=6.160E+00  Pseudomonas phage vB_PaeM_E217
  8zp7-assembly1_D  TM=2.363E-01  e=6.565E+00  Candidatus Cloacimonetes bacterium ADurb.Bin088